Protein AF-A0A1S8C5W5-F1 (afdb_monomer_lite)

pLDDT: mean 77.33, std 12.57, range [40.41, 94.94]

Sequence (253 aa):
MQLLPGPAADYPYYAPMGAMLATTTSLAGSARESLQIVAAVTLGAAIALAADAVSAPTLASISAVIGVGVLLSGWHRLGSARSWVPTAALFVLIFGESDPFNYVAAYVGLIVFGTLIGTAVTAVLPQLPLAPAQEQLARLRDVLAAQLDDLADGLQQEHPPTEEEWRKRTHTIDPVLAQMRTAVQETDEARKGNFRARRHQQDAQRQYAQARALERLALLVEELTELLAETERADRDRVTLGPALRPPAAAAL

Secondary structure (DSSP, 8-state):
-----SGGGS-TTHHHHHHHHHHT--TTSHHHHHHHHHHHHHHHHHHHHHHHHHS-S-HHHHHHHHHHHHHHHT-GGGGGGGGHHHHHHHHHHHH-TT-HHHHHHHHHHHHHHHHHHHHHHHHHS----HHHHHHHHHHHHHHHHHHHHHHHHHHHSSSPPPHHHHHHH----HHHHHHHHHHHHHHHHHHHT-GGGGGTHHHHHHHHHHHHHHHHHHHHHHHHHHHHHHHS-TT-SS-SSHHHHHHHHHTT-

Radius of gyration: 29.31 Å; chains: 1; bounding box: 62×49×80 Å

Structure (mmCIF, N/CA/C/O backbone):
data_AF-A0A1S8C5W5-F1
#
_entry.id   AF-A0A1S8C5W5-F1
#
loop_
_atom_site.group_PDB
_atom_site.id
_atom_site.type_symbol
_atom_site.label_atom_id
_atom_site.label_alt_id
_atom_site.label_comp_id
_atom_site.label_asym_id
_atom_site.label_entity_id
_atom_site.label_seq_id
_atom_site.pdbx_PDB_ins_code
_atom_site.Cartn_x
_atom_site.Cartn_y
_atom_site.Cartn_z
_atom_site.occupancy
_atom_site.B_iso_or_equiv
_atom_site.auth_seq_id
_atom_site.auth_comp_id
_atom_site.auth_asym_id
_atom_site.auth_atom_id
_atom_site.pdbx_PDB_model_num
ATOM 1 N N . MET A 1 1 ? 19.670 -37.181 -24.918 1.00 43.84 1 MET A N 1
ATOM 2 C CA . MET A 1 1 ? 18.609 -36.310 -25.467 1.00 43.84 1 MET A CA 1
ATOM 3 C C . MET A 1 1 ? 18.917 -34.875 -25.062 1.00 43.84 1 MET A C 1
ATOM 5 O O . MET A 1 1 ? 18.659 -34.504 -23.927 1.00 43.84 1 MET A O 1
ATOM 9 N N . GLN A 1 2 ? 19.555 -34.114 -25.953 1.00 46.41 2 GLN A N 1
ATOM 10 C CA . GLN A 1 2 ? 19.734 -32.662 -25.826 1.00 46.41 2 GLN A CA 1
ATOM 11 C C . GLN A 1 2 ? 18.405 -31.994 -26.194 1.00 46.41 2 GLN A C 1
ATOM 13 O O . GLN A 1 2 ? 17.912 -32.198 -27.298 1.00 46.41 2 GLN A O 1
ATOM 18 N N . LEU A 1 3 ? 17.803 -31.262 -25.255 1.00 58.69 3 LEU A N 1
ATOM 19 C CA . LEU A 1 3 ? 16.450 -30.698 -25.381 1.00 58.69 3 LEU A CA 1
ATOM 20 C C . LEU A 1 3 ? 16.424 -29.184 -25.655 1.00 58.69 3 LEU A C 1
ATOM 22 O O . LEU A 1 3 ? 15.350 -28.594 -25.661 1.00 58.69 3 LEU A O 1
ATOM 26 N N . LEU A 1 4 ? 17.571 -28.546 -25.908 1.00 48.78 4 LEU A N 1
ATOM 27 C CA . LEU A 1 4 ? 17.648 -27.107 -26.184 1.00 48.78 4 LEU A CA 1
ATOM 28 C C . LEU A 1 4 ? 18.620 -26.843 -27.349 1.00 48.78 4 LEU A C 1
ATOM 30 O O . LEU A 1 4 ? 19.794 -27.195 -27.224 1.00 48.78 4 LEU A O 1
ATOM 34 N N . PRO A 1 5 ? 18.170 -26.266 -28.481 1.00 46.75 5 PRO A N 1
ATOM 35 C CA . PRO A 1 5 ? 19.054 -25.894 -29.578 1.00 46.75 5 PRO A CA 1
ATOM 36 C C . PRO A 1 5 ? 19.630 -24.482 -29.375 1.00 46.75 5 PRO A C 1
ATOM 38 O O . PRO A 1 5 ? 18.926 -23.568 -28.948 1.00 46.75 5 PRO A O 1
ATOM 41 N N . GLY A 1 6 ? 20.899 -24.295 -29.749 1.00 61.53 6 GLY A N 1
ATOM 42 C CA . GLY A 1 6 ? 21.560 -22.984 -29.821 1.00 61.53 6 GLY A CA 1
ATOM 43 C C . GLY A 1 6 ? 22.316 -22.548 -28.549 1.00 61.53 6 GLY A C 1
ATOM 44 O O . GLY A 1 6 ? 22.436 -23.332 -27.607 1.00 61.53 6 GLY A O 1
ATOM 45 N N . PRO A 1 7 ? 22.820 -21.295 -28.500 1.00 55.88 7 PRO A N 1
ATOM 46 C CA . PRO A 1 7 ? 23.719 -20.771 -27.450 1.00 55.88 7 PRO A CA 1
ATOM 47 C C . PRO A 1 7 ? 23.131 -20.764 -26.023 1.00 55.88 7 PRO A C 1
ATOM 49 O O . PRO A 1 7 ? 23.823 -20.461 -25.056 1.00 55.88 7 PRO A O 1
ATOM 52 N N . ALA A 1 8 ? 21.858 -21.140 -25.866 1.00 51.47 8 ALA A N 1
ATOM 53 C CA . ALA A 1 8 ? 21.216 -21.386 -24.577 1.00 51.47 8 ALA A CA 1
ATOM 54 C C . ALA A 1 8 ? 21.794 -22.606 -23.826 1.00 51.47 8 ALA A C 1
ATOM 56 O O . ALA A 1 8 ? 21.620 -22.710 -22.612 1.00 51.47 8 ALA A O 1
ATOM 57 N N . ALA A 1 9 ? 22.483 -23.519 -24.523 1.00 58.31 9 ALA A N 1
ATOM 58 C CA . ALA A 1 9 ? 23.139 -24.673 -23.907 1.00 58.31 9 ALA A CA 1
ATOM 59 C C . ALA A 1 9 ? 24.384 -24.298 -23.079 1.00 58.31 9 ALA A C 1
ATOM 61 O O . ALA A 1 9 ? 24.704 -25.007 -22.126 1.00 58.31 9 ALA A O 1
ATOM 62 N N . ASP A 1 10 ? 25.043 -23.180 -23.398 1.00 60.78 10 ASP A N 1
ATOM 63 C CA . ASP A 1 10 ? 26.295 -22.760 -22.751 1.00 60.78 10 ASP A CA 1
ATOM 64 C C . ASP A 1 10 ? 26.068 -21.998 -21.433 1.00 60.78 10 ASP A C 1
ATOM 66 O O . ASP A 1 10 ? 26.993 -21.803 -20.646 1.00 60.78 10 ASP A O 1
ATOM 70 N N . TYR A 1 11 ? 24.820 -21.608 -21.146 1.00 57.53 11 TYR A N 1
ATOM 71 C CA . TYR A 1 11 ? 24.466 -20.749 -20.011 1.00 57.53 11 TYR A CA 1
ATOM 72 C C . TYR A 1 11 ? 23.235 -21.228 -19.204 1.00 57.53 11 TYR A C 1
ATOM 74 O O . TYR A 1 11 ? 22.341 -20.434 -18.891 1.00 57.53 11 TYR A O 1
ATOM 82 N N . PRO A 1 12 ? 23.170 -22.508 -18.783 1.00 63.25 12 PRO A N 1
ATOM 83 C CA . PRO A 1 12 ? 22.001 -23.076 -18.104 1.00 63.25 12 PRO A CA 1
ATOM 84 C C . PRO A 1 12 ? 21.690 -22.442 -16.735 1.00 63.25 12 PRO A C 1
ATOM 86 O O . PRO A 1 12 ? 20.566 -22.557 -16.256 1.00 63.25 12 PRO A O 1
ATOM 89 N N . TYR A 1 13 ? 22.640 -21.728 -16.118 1.00 63.81 13 TYR A N 1
ATOM 90 C CA . TYR A 1 13 ? 22.459 -21.025 -14.837 1.00 63.81 13 TYR A CA 1
ATOM 91 C C . TYR A 1 13 ? 21.562 -19.771 -14.928 1.00 63.81 13 TYR A C 1
ATOM 93 O O . TYR A 1 13 ? 20.968 -19.356 -13.931 1.00 63.81 13 TYR A O 1
ATOM 101 N N . TYR A 1 14 ? 21.393 -19.188 -16.121 1.00 60.94 14 TYR A N 1
ATOM 102 C CA . TYR A 1 14 ? 20.546 -18.003 -16.306 1.00 60.94 14 TYR A CA 1
ATOM 103 C C . TYR A 1 14 ? 19.050 -18.332 -16.278 1.00 60.94 14 TYR A C 1
ATOM 105 O O . TYR A 1 14 ? 18.249 -17.466 -15.934 1.00 60.94 14 TYR A O 1
ATOM 113 N N . ALA A 1 15 ? 18.661 -19.579 -16.570 1.00 64.50 15 ALA A N 1
ATOM 114 C CA . ALA A 1 15 ? 17.265 -20.004 -16.500 1.00 64.50 15 ALA A CA 1
ATOM 115 C C . ALA A 1 15 ? 16.729 -20.048 -15.046 1.00 64.50 15 ALA A C 1
ATOM 117 O O . ALA A 1 15 ? 15.693 -19.430 -14.792 1.00 64.50 15 ALA A O 1
ATOM 118 N N . PRO A 1 16 ? 17.425 -20.657 -14.060 1.00 60.53 16 PRO A N 1
ATOM 119 C CA . PRO A 1 16 ? 17.054 -20.555 -12.645 1.00 60.53 16 PRO A CA 1
ATOM 120 C C . PRO A 1 16 ? 17.112 -19.126 -12.086 1.00 60.53 16 PRO A C 1
ATOM 122 O O . PRO A 1 16 ? 16.210 -18.729 -11.354 1.00 60.53 16 PRO A O 1
ATOM 125 N N . MET A 1 17 ? 18.127 -18.329 -12.447 1.00 56.28 17 MET A N 1
ATOM 126 C CA . MET A 1 17 ? 18.224 -16.915 -12.043 1.00 56.28 17 MET A CA 1
ATOM 127 C C . MET A 1 17 ? 17.071 -16.071 -12.602 1.00 56.28 17 MET A C 1
ATOM 129 O O . MET A 1 17 ? 16.483 -15.274 -11.875 1.00 56.28 17 MET A O 1
ATOM 133 N N . GLY A 1 18 ? 16.703 -16.273 -13.871 1.00 48.91 18 GLY A N 1
ATOM 134 C CA . GLY A 1 18 ? 15.555 -15.614 -14.494 1.00 48.91 18 GLY A CA 1
ATOM 135 C C . GLY A 1 18 ? 14.231 -16.011 -13.841 1.00 48.91 18 GLY A C 1
ATOM 136 O O . GLY A 1 18 ? 13.393 -15.150 -13.588 1.00 48.91 18 GLY A O 1
ATOM 137 N N . ALA A 1 19 ? 14.067 -17.291 -13.488 1.00 60.81 19 ALA A N 1
ATOM 138 C CA . ALA A 1 19 ? 12.907 -17.766 -12.736 1.00 60.81 19 ALA A CA 1
ATOM 139 C C . ALA A 1 19 ? 12.835 -17.151 -11.325 1.00 60.81 19 ALA A C 1
ATOM 141 O O . ALA A 1 19 ? 11.762 -16.729 -10.901 1.00 60.81 19 ALA A O 1
ATOM 142 N N . MET A 1 20 ? 13.970 -17.031 -10.628 1.00 51.59 20 MET A N 1
ATOM 143 C CA . MET A 1 20 ? 14.041 -16.397 -9.307 1.00 51.59 20 MET A CA 1
ATOM 144 C C . MET A 1 20 ? 13.713 -14.895 -9.367 1.00 51.59 20 MET A C 1
ATOM 146 O O . MET A 1 20 ? 12.948 -14.399 -8.541 1.00 51.59 20 MET A O 1
ATOM 150 N N . LEU A 1 21 ? 14.223 -14.175 -10.373 1.00 46.72 21 LEU A N 1
ATOM 151 C CA . LEU A 1 21 ? 13.899 -12.761 -10.609 1.00 46.72 21 LEU A CA 1
ATOM 152 C C . LEU A 1 21 ? 12.425 -12.549 -10.998 1.00 46.72 21 LEU A C 1
ATOM 154 O O . LEU A 1 21 ? 11.838 -11.526 -10.652 1.00 46.72 21 LEU A O 1
ATOM 158 N N . ALA A 1 22 ? 11.80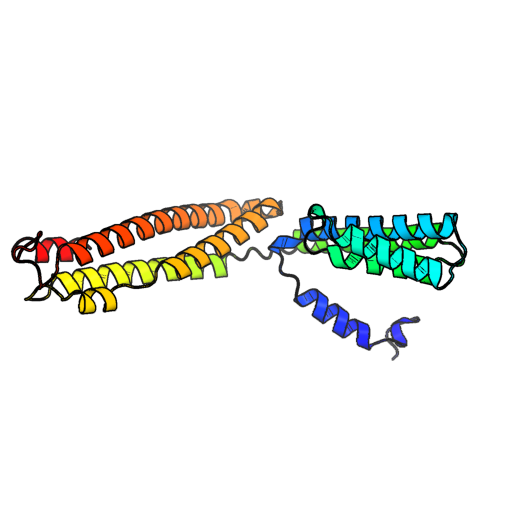3 -13.520 -11.670 1.00 47.81 22 ALA A N 1
ATOM 159 C CA . ALA A 1 22 ? 10.379 -13.471 -11.997 1.00 47.81 22 ALA A CA 1
ATOM 160 C C . ALA A 1 22 ? 9.476 -13.671 -10.765 1.00 47.81 22 ALA A C 1
ATOM 162 O O . ALA A 1 22 ? 8.368 -13.147 -10.730 1.00 47.81 22 ALA A O 1
ATOM 163 N N . THR A 1 23 ? 9.938 -14.390 -9.734 1.00 50.69 23 THR A N 1
ATOM 164 C CA . THR A 1 23 ? 9.153 -14.638 -8.509 1.00 50.69 23 THR A CA 1
ATOM 165 C C . THR A 1 23 ? 9.164 -13.498 -7.488 1.00 50.69 23 THR A C 1
ATOM 167 O O . THR A 1 23 ? 8.333 -13.500 -6.584 1.00 50.69 23 THR A O 1
ATOM 170 N N . THR A 1 24 ? 10.065 -12.516 -7.604 1.00 41.41 24 THR A N 1
ATOM 171 C CA . THR A 1 24 ? 10.175 -11.404 -6.638 1.00 41.41 24 THR A CA 1
ATOM 172 C C . THR A 1 24 ? 9.379 -10.156 -7.018 1.00 41.41 24 THR A C 1
ATOM 174 O O . THR A 1 24 ? 9.340 -9.202 -6.243 1.00 41.41 24 THR A O 1
ATOM 177 N N . THR A 1 25 ? 8.706 -10.140 -8.170 1.00 40.41 25 THR A N 1
ATOM 178 C CA . THR A 1 25 ? 7.888 -8.998 -8.603 1.00 40.41 25 THR A CA 1
ATOM 179 C C . THR A 1 25 ? 6.407 -9.287 -8.374 1.00 40.41 25 THR A C 1
ATOM 181 O O . THR A 1 25 ? 5.749 -9.994 -9.133 1.00 40.41 25 THR A O 1
ATOM 184 N N . SER A 1 26 ? 5.881 -8.761 -7.263 1.00 40.53 26 SER A N 1
ATOM 185 C CA . SER A 1 26 ? 4.455 -8.840 -6.942 1.00 40.53 26 SER A CA 1
ATOM 186 C C . SER A 1 26 ? 3.625 -7.872 -7.803 1.00 40.53 26 SER A C 1
ATOM 188 O O . SER A 1 26 ? 4.089 -6.825 -8.258 1.00 40.53 26 SER A O 1
ATOM 190 N N . LEU A 1 27 ? 2.376 -8.268 -8.042 1.00 45.22 27 LEU A N 1
ATOM 191 C CA . LEU A 1 27 ? 1.505 -7.843 -9.140 1.00 45.22 27 LEU A CA 1
ATOM 192 C C . LEU A 1 27 ? 0.997 -6.384 -9.098 1.00 45.22 27 LEU A C 1
ATOM 194 O O . LEU A 1 27 ? 0.450 -5.918 -10.096 1.00 45.22 27 LEU A O 1
ATOM 198 N N . ALA A 1 28 ? 1.155 -5.641 -7.998 1.00 41.72 28 ALA A N 1
ATOM 199 C CA . ALA A 1 28 ? 0.506 -4.330 -7.840 1.00 41.72 28 ALA A CA 1
ATOM 200 C C . ALA A 1 28 ? 1.223 -3.177 -8.583 1.00 41.72 28 ALA A C 1
ATOM 202 O O . ALA A 1 28 ? 0.578 -2.239 -9.047 1.00 41.72 28 ALA A O 1
ATOM 203 N N . GLY A 1 29 ? 2.541 -3.278 -8.807 1.00 47.44 29 GLY A N 1
ATOM 204 C CA . GLY A 1 29 ? 3.334 -2.275 -9.545 1.00 47.44 29 GLY A CA 1
ATOM 205 C C . GLY A 1 29 ? 3.391 -2.471 -11.069 1.00 47.44 29 GLY A C 1
ATOM 206 O O . GLY A 1 29 ? 3.837 -1.579 -11.797 1.00 47.44 29 GLY A O 1
ATOM 207 N N . SER A 1 30 ? 2.904 -3.618 -11.559 1.00 63.06 30 SER A N 1
ATOM 208 C CA . SER A 1 30 ? 3.266 -4.238 -12.843 1.00 63.06 30 SER A CA 1
ATOM 209 C C . SER A 1 30 ? 3.225 -3.309 -14.060 1.00 63.06 30 SER A C 1
ATOM 211 O O . SER A 1 30 ? 4.211 -3.228 -14.786 1.00 63.06 30 SER A O 1
ATOM 213 N N . ALA A 1 31 ? 2.135 -2.574 -14.302 1.00 63.56 31 ALA A N 1
ATOM 214 C CA . ALA A 1 31 ? 1.993 -1.799 -15.540 1.00 63.56 31 ALA A CA 1
ATOM 215 C C . ALA A 1 31 ? 2.829 -0.509 -15.540 1.00 63.56 31 ALA A C 1
ATOM 217 O O . ALA A 1 31 ? 3.470 -0.165 -16.536 1.00 63.56 31 ALA A O 1
ATOM 218 N N . ARG A 1 32 ? 2.833 0.221 -14.419 1.00 69.81 32 ARG A N 1
ATOM 219 C CA . ARG A 1 32 ? 3.600 1.466 -14.295 1.00 69.81 32 ARG A CA 1
ATOM 220 C C . ARG A 1 32 ? 5.091 1.174 -14.257 1.00 69.81 32 ARG A C 1
ATOM 222 O O . ARG A 1 32 ? 5.849 1.858 -14.934 1.00 69.81 32 ARG A O 1
ATOM 229 N N . GLU A 1 33 ? 5.484 0.161 -13.499 1.00 74.50 33 GLU A N 1
ATOM 230 C CA . GLU A 1 33 ? 6.863 -0.307 -13.431 1.00 74.50 33 GLU A CA 1
ATOM 231 C C . GLU A 1 33 ? 7.341 -0.809 -14.795 1.00 74.50 33 GLU A C 1
ATOM 233 O O . GLU A 1 33 ? 8.395 -0.394 -15.264 1.00 74.50 33 GLU A O 1
ATOM 238 N N . SER A 1 34 ? 6.514 -1.579 -15.504 1.00 72.00 34 SER A N 1
ATOM 239 C CA . SER A 1 34 ? 6.776 -1.992 -16.886 1.00 72.00 34 SER A CA 1
ATOM 240 C C . SER A 1 34 ? 7.021 -0.810 -17.827 1.00 72.00 34 SER A C 1
ATOM 242 O O . SER A 1 34 ? 8.009 -0.792 -18.560 1.00 72.00 34 SER A O 1
ATOM 244 N N . LEU A 1 35 ? 6.161 0.214 -17.791 1.00 76.00 35 LEU A N 1
ATOM 245 C CA . LEU A 1 35 ? 6.343 1.429 -18.592 1.00 76.00 35 LEU A CA 1
ATOM 246 C C . LEU A 1 35 ? 7.606 2.199 -18.194 1.00 76.00 35 LEU A C 1
ATOM 248 O O . LEU A 1 35 ? 8.292 2.746 -19.056 1.00 76.00 35 LEU A O 1
ATOM 252 N N . GLN A 1 36 ? 7.923 2.238 -16.901 1.00 81.81 36 GLN A N 1
ATOM 253 C CA . GLN A 1 36 ? 9.145 2.856 -16.399 1.00 81.81 36 GLN A CA 1
ATOM 254 C C . GLN A 1 36 ? 10.395 2.113 -16.874 1.00 81.81 36 GLN A C 1
ATOM 256 O O . GLN A 1 36 ? 11.353 2.774 -17.265 1.00 81.81 36 GLN A O 1
ATOM 261 N N . ILE A 1 37 ? 10.374 0.778 -16.908 1.00 81.94 37 ILE A N 1
ATOM 262 C CA . ILE A 1 37 ? 11.460 -0.052 -17.447 1.00 81.94 37 ILE A CA 1
ATOM 263 C C . ILE A 1 37 ? 11.638 0.220 -18.939 1.00 81.94 37 ILE A C 1
ATOM 265 O O . ILE A 1 37 ? 12.744 0.539 -19.365 1.00 81.94 37 ILE A O 1
ATOM 269 N N . VAL A 1 38 ? 10.559 0.187 -19.729 1.00 80.81 38 VAL A N 1
ATOM 270 C CA . VAL A 1 38 ? 10.619 0.490 -21.170 1.00 80.81 38 VAL A CA 1
ATOM 271 C C . VAL A 1 38 ? 11.181 1.894 -21.415 1.00 80.81 38 VAL A C 1
ATOM 273 O O . VAL A 1 38 ? 12.064 2.071 -22.256 1.00 80.81 38 VAL A O 1
ATOM 276 N N . ALA A 1 39 ? 10.722 2.894 -20.658 1.00 82.25 39 ALA A N 1
ATOM 277 C CA . ALA A 1 39 ? 11.221 4.262 -20.761 1.00 82.25 39 ALA A CA 1
ATOM 278 C C . ALA A 1 39 ? 12.703 4.372 -20.368 1.00 82.25 39 ALA A C 1
ATOM 280 O O . ALA A 1 39 ? 13.472 5.020 -21.075 1.00 82.25 39 ALA A O 1
ATOM 281 N N . ALA A 1 40 ? 13.120 3.721 -19.278 1.00 83.25 40 ALA A N 1
ATOM 282 C CA . ALA A 1 40 ? 14.504 3.717 -18.811 1.00 83.25 40 ALA A CA 1
ATOM 283 C C . ALA A 1 40 ? 15.451 3.059 -19.825 1.00 83.25 40 ALA A C 1
ATOM 285 O O . ALA A 1 40 ? 16.517 3.596 -20.122 1.00 83.25 40 ALA A O 1
ATOM 286 N N . VAL A 1 41 ? 15.033 1.933 -20.403 1.00 81.31 41 VAL A N 1
ATOM 287 C CA . VAL A 1 41 ? 15.773 1.207 -21.440 1.00 81.31 41 VAL A CA 1
ATOM 288 C C . VAL A 1 41 ? 15.893 2.039 -22.714 1.00 81.31 41 VAL A C 1
ATOM 290 O O . VAL A 1 41 ? 16.982 2.152 -23.272 1.00 81.31 41 VAL A O 1
ATOM 293 N N . THR A 1 42 ? 14.797 2.664 -23.149 1.00 83.00 42 THR A N 1
ATOM 294 C CA . THR A 1 42 ? 14.782 3.534 -24.335 1.00 83.00 42 THR A CA 1
ATOM 295 C C . THR A 1 42 ? 15.692 4.745 -24.134 1.00 83.00 42 THR A C 1
ATOM 297 O O . THR A 1 42 ? 16.445 5.115 -25.032 1.00 83.00 42 THR A O 1
ATOM 300 N N . LEU A 1 43 ? 15.673 5.336 -22.935 1.00 87.00 43 LEU A N 1
ATOM 301 C CA . LEU A 1 43 ? 16.559 6.435 -22.568 1.00 87.00 43 LEU A CA 1
ATOM 302 C C . LEU A 1 43 ? 18.028 5.997 -22.585 1.00 87.00 43 LEU A C 1
ATOM 304 O O . LEU A 1 43 ? 18.857 6.689 -23.166 1.00 87.00 43 LEU A O 1
ATOM 308 N N . GLY A 1 44 ? 18.345 4.835 -22.006 1.00 84.81 44 GLY A N 1
ATOM 309 C CA . GLY A 1 44 ? 19.691 4.265 -22.044 1.00 84.81 44 GLY A CA 1
ATOM 310 C C . GLY A 1 44 ? 20.191 4.048 -23.475 1.00 84.81 44 GLY A C 1
ATOM 311 O O . GLY A 1 44 ? 21.297 4.462 -23.816 1.00 84.81 44 GLY A O 1
ATOM 312 N N . ALA A 1 45 ? 19.343 3.487 -24.339 1.00 83.69 45 ALA A N 1
ATOM 313 C CA . ALA A 1 45 ? 19.656 3.303 -25.751 1.00 83.69 45 ALA A CA 1
ATOM 314 C C . ALA A 1 45 ? 19.907 4.633 -26.481 1.00 83.69 45 ALA A C 1
ATOM 316 O O . ALA A 1 45 ? 20.860 4.738 -27.250 1.00 83.69 45 ALA A O 1
ATOM 317 N N . ALA A 1 46 ? 19.109 5.669 -26.201 1.00 86.69 46 ALA A N 1
ATOM 318 C CA . ALA A 1 46 ? 19.306 6.997 -26.777 1.00 86.69 46 ALA A CA 1
ATOM 319 C C . ALA A 1 46 ? 20.648 7.626 -26.358 1.00 86.69 46 ALA A C 1
ATOM 321 O O . ALA A 1 46 ? 21.321 8.231 -27.190 1.00 86.69 46 ALA A O 1
ATOM 322 N N . ILE A 1 47 ? 21.062 7.453 -25.095 1.00 87.12 47 ILE A N 1
ATOM 323 C CA . ILE A 1 47 ? 22.368 7.928 -24.602 1.00 87.12 47 ILE A CA 1
ATOM 324 C C . ILE A 1 47 ? 23.507 7.235 -25.355 1.00 87.12 47 ILE A C 1
ATOM 326 O O . ILE A 1 47 ? 24.449 7.897 -25.787 1.00 87.12 47 ILE A O 1
ATOM 330 N N . ALA A 1 48 ? 23.421 5.916 -25.526 1.00 84.00 48 ALA A N 1
ATOM 331 C CA . ALA A 1 48 ? 24.453 5.143 -26.206 1.00 84.00 48 ALA A CA 1
ATOM 332 C C . ALA A 1 48 ? 24.577 5.517 -27.692 1.00 84.00 48 ALA A C 1
ATOM 334 O O . ALA A 1 48 ? 25.687 5.749 -28.159 1.00 84.00 48 ALA A O 1
ATOM 335 N N . LEU A 1 49 ? 23.453 5.674 -28.404 1.00 83.19 49 LEU A N 1
ATOM 336 C CA . LEU A 1 49 ? 23.451 6.140 -29.798 1.00 83.19 49 LEU A CA 1
ATOM 337 C C . LEU A 1 49 ? 24.023 7.556 -29.942 1.00 83.19 49 LEU A C 1
ATOM 339 O O . LEU A 1 49 ? 24.754 7.837 -30.888 1.00 83.19 49 LEU A O 1
ATOM 343 N N . ALA A 1 50 ? 23.710 8.455 -29.005 1.00 85.06 50 ALA A N 1
ATOM 344 C CA . ALA A 1 50 ? 24.260 9.807 -29.011 1.00 85.06 50 ALA A CA 1
ATOM 345 C C . ALA A 1 50 ? 25.781 9.811 -28.788 1.00 85.06 50 ALA A C 1
ATOM 347 O O . ALA A 1 50 ? 26.483 10.618 -29.393 1.00 85.06 50 ALA A O 1
ATOM 348 N N . ALA A 1 51 ? 26.293 8.917 -27.940 1.00 82.25 51 ALA A N 1
ATOM 349 C CA . ALA A 1 51 ? 27.726 8.777 -27.711 1.00 82.25 51 ALA A CA 1
ATOM 350 C C . ALA A 1 51 ? 28.451 8.173 -28.923 1.00 82.25 51 ALA A C 1
ATOM 352 O O . ALA A 1 51 ? 29.495 8.693 -29.313 1.00 82.25 51 ALA A O 1
ATOM 353 N N . ASP A 1 52 ? 27.870 7.143 -29.541 1.00 78.81 52 ASP A N 1
ATOM 354 C CA . ASP A 1 52 ? 28.399 6.502 -30.751 1.00 78.81 52 ASP A CA 1
ATOM 355 C C . ASP A 1 52 ? 28.487 7.485 -31.933 1.00 78.81 52 ASP A C 1
ATOM 357 O O . ASP A 1 52 ? 29.499 7.555 -32.628 1.00 78.81 52 ASP A O 1
ATOM 361 N N . ALA A 1 53 ? 27.485 8.359 -32.088 1.00 78.94 53 ALA A N 1
ATOM 362 C CA . ALA A 1 53 ? 27.482 9.397 -33.121 1.00 78.94 53 ALA A CA 1
ATOM 363 C C . ALA A 1 53 ? 28.602 10.447 -32.966 1.00 78.94 53 ALA A C 1
ATOM 365 O O . ALA A 1 53 ? 28.946 11.128 -33.933 1.00 78.94 53 ALA A O 1
ATOM 366 N N . VAL A 1 54 ? 29.146 10.619 -31.757 1.00 76.31 54 VAL A N 1
ATOM 367 C CA . VAL A 1 54 ? 30.149 11.650 -31.441 1.00 76.31 54 VAL A CA 1
ATOM 368 C C . VAL A 1 54 ? 31.553 11.056 -31.314 1.00 76.31 54 VAL A C 1
ATOM 370 O O . VAL A 1 54 ? 32.539 11.775 -31.489 1.00 76.31 54 VAL A O 1
ATOM 373 N N . SER A 1 55 ? 31.700 9.773 -30.969 1.00 65.81 55 SER A N 1
ATOM 374 C CA . SER A 1 55 ? 33.002 9.177 -30.649 1.00 65.81 55 SER A CA 1
ATOM 375 C C . SER A 1 55 ? 33.031 7.660 -30.835 1.00 65.81 55 SER A C 1
ATOM 377 O O . SER A 1 55 ? 32.104 6.967 -30.437 1.00 65.81 55 SER A O 1
ATOM 379 N N . ALA A 1 56 ? 34.163 7.131 -31.317 1.00 63.81 56 ALA A N 1
ATOM 380 C CA . ALA A 1 56 ? 34.429 5.692 -31.297 1.00 63.81 56 ALA A CA 1
ATOM 381 C C . ALA A 1 56 ? 34.432 5.148 -29.848 1.00 63.81 56 ALA A C 1
ATOM 383 O O . ALA A 1 56 ? 34.793 5.891 -28.919 1.00 63.81 56 ALA A O 1
ATOM 384 N N . PRO A 1 57 ? 34.067 3.870 -29.629 1.00 64.19 57 PRO A N 1
ATOM 385 C CA . PRO A 1 57 ? 34.029 3.267 -28.302 1.00 64.19 57 PRO A CA 1
ATOM 386 C C . PRO A 1 57 ? 35.436 3.232 -27.687 1.00 64.19 57 PRO A C 1
ATOM 388 O O . PRO A 1 57 ? 36.276 2.388 -27.982 1.00 64.19 57 PRO A O 1
ATOM 391 N N . THR A 1 58 ? 35.708 4.205 -26.820 1.00 75.88 58 THR A N 1
ATOM 392 C CA . THR A 1 58 ? 36.928 4.302 -26.014 1.00 75.88 58 THR A CA 1
ATOM 393 C C . THR A 1 58 ? 36.559 4.288 -24.535 1.00 75.88 58 THR A C 1
ATOM 395 O O . THR A 1 58 ? 35.408 4.531 -24.162 1.00 75.88 58 THR A O 1
ATOM 398 N N . LEU A 1 59 ? 37.541 4.053 -23.660 1.00 78.56 59 LEU A N 1
ATOM 399 C CA . LEU A 1 59 ? 37.341 4.089 -22.204 1.00 78.56 59 LEU A CA 1
ATOM 400 C C . LEU A 1 59 ? 36.696 5.411 -21.731 1.00 78.56 59 LEU A C 1
ATOM 402 O O . LEU A 1 59 ? 35.912 5.425 -20.778 1.00 78.56 59 LEU A O 1
ATOM 406 N N . ALA A 1 60 ? 36.982 6.512 -22.434 1.00 80.44 60 ALA A N 1
ATOM 407 C CA . ALA A 1 60 ? 36.373 7.817 -22.203 1.00 80.44 60 ALA A CA 1
ATOM 408 C C . ALA A 1 60 ? 34.878 7.837 -22.570 1.00 80.44 60 ALA A C 1
ATOM 410 O O . ALA A 1 60 ? 34.070 8.292 -21.760 1.00 80.44 60 ALA A O 1
ATOM 411 N N . SER A 1 61 ? 34.495 7.288 -23.729 1.00 75.12 61 SER A N 1
ATOM 412 C CA . SER A 1 61 ? 33.090 7.176 -24.153 1.00 75.12 61 SER A CA 1
ATOM 413 C C . SER A 1 61 ? 32.270 6.332 -23.176 1.00 75.12 61 SER A C 1
ATOM 415 O O . SER A 1 61 ? 31.182 6.737 -22.778 1.00 75.12 61 SER A O 1
ATOM 417 N N . ILE A 1 62 ? 32.818 5.203 -22.709 1.00 81.38 62 ILE A N 1
ATOM 418 C CA . ILE A 1 62 ? 32.161 4.338 -21.714 1.00 81.38 62 ILE A CA 1
ATOM 419 C C . ILE A 1 62 ? 31.929 5.098 -20.401 1.00 81.38 62 ILE A C 1
ATOM 421 O O . ILE A 1 62 ? 30.819 5.100 -19.867 1.00 81.38 62 ILE A O 1
ATOM 425 N N . SER A 1 63 ? 32.957 5.789 -19.900 1.00 84.88 63 SER A N 1
ATOM 426 C CA . SER A 1 63 ? 32.861 6.571 -18.660 1.00 84.88 63 SER A CA 1
ATOM 427 C C . SER A 1 63 ? 31.839 7.706 -18.777 1.00 84.88 63 SER A C 1
ATOM 429 O O . SER A 1 63 ? 31.065 7.940 -17.848 1.00 84.88 63 SER A O 1
ATOM 431 N N . ALA A 1 64 ? 31.788 8.378 -19.932 1.00 85.56 64 ALA A N 1
ATOM 432 C CA . ALA A 1 64 ? 30.817 9.430 -20.207 1.00 85.56 64 ALA A CA 1
ATOM 433 C C . ALA A 1 64 ? 29.380 8.885 -20.271 1.00 85.56 64 ALA A C 1
ATOM 435 O O . ALA A 1 64 ? 28.492 9.437 -19.624 1.00 85.56 64 ALA A O 1
ATOM 436 N N . VAL A 1 65 ? 29.151 7.777 -20.983 1.00 84.69 65 VAL A N 1
ATOM 437 C CA . VAL A 1 65 ? 27.829 7.139 -21.111 1.00 84.69 65 VAL A CA 1
ATOM 438 C C . VAL A 1 65 ? 27.302 6.670 -19.760 1.00 84.69 65 VAL A C 1
ATOM 440 O O . VAL A 1 65 ? 26.153 6.953 -19.422 1.00 84.69 65 VAL A O 1
ATOM 443 N N . ILE A 1 66 ? 28.139 6.007 -18.956 1.00 85.44 66 ILE A N 1
ATOM 444 C CA . ILE A 1 66 ? 27.757 5.582 -17.605 1.00 85.44 66 ILE A CA 1
ATOM 445 C C . ILE A 1 66 ? 27.478 6.805 -16.727 1.00 85.44 66 ILE A C 1
ATOM 447 O O . ILE A 1 66 ? 26.458 6.834 -16.044 1.00 85.44 66 ILE A O 1
ATOM 451 N N . GLY A 1 67 ? 28.334 7.831 -16.768 1.00 87.12 67 GLY A N 1
ATOM 452 C CA . GLY A 1 67 ? 28.149 9.059 -15.993 1.00 87.12 67 GLY A CA 1
ATOM 453 C C . GLY A 1 67 ? 26.828 9.761 -16.313 1.00 87.12 67 GLY A C 1
ATOM 454 O O . GLY A 1 67 ? 26.059 10.077 -15.406 1.00 87.12 67 GLY A O 1
ATOM 455 N N . VAL A 1 68 ? 26.515 9.935 -17.598 1.00 88.00 68 VAL A N 1
ATOM 456 C CA . VAL A 1 68 ? 25.243 10.514 -18.058 1.00 88.00 68 VAL A CA 1
ATOM 457 C C . VAL A 1 68 ? 24.063 9.617 -17.682 1.00 88.00 68 VAL A C 1
ATOM 459 O O . VAL A 1 68 ? 23.053 10.116 -17.186 1.00 88.00 68 VAL A O 1
ATOM 462 N N . GLY A 1 69 ? 24.197 8.300 -17.851 1.00 86.06 69 GLY A N 1
ATOM 463 C CA . GLY A 1 69 ? 23.185 7.325 -17.452 1.00 86.06 69 GLY A CA 1
ATOM 464 C C . GLY A 1 69 ? 22.847 7.413 -15.965 1.00 86.06 69 GLY A C 1
ATOM 465 O O . GLY A 1 69 ? 21.675 7.501 -15.616 1.00 86.06 69 GLY A O 1
ATOM 466 N N . VAL A 1 70 ? 23.859 7.478 -15.096 1.00 87.12 70 VAL A N 1
ATOM 467 C CA . VAL A 1 70 ? 23.699 7.612 -13.637 1.00 87.12 70 VAL A CA 1
ATOM 468 C C . VAL A 1 70 ? 23.106 8.969 -13.252 1.00 87.12 70 VAL A C 1
ATOM 470 O O . VAL A 1 70 ? 22.234 9.031 -12.384 1.00 87.12 70 VAL A O 1
ATOM 473 N N . LEU A 1 71 ? 23.517 10.059 -13.906 1.00 88.56 71 LEU A N 1
ATOM 474 C CA . LEU A 1 71 ? 22.917 11.379 -13.684 1.00 88.56 71 LEU A CA 1
ATOM 475 C C . LEU A 1 71 ? 21.421 11.372 -14.028 1.00 88.56 71 LEU A C 1
ATOM 477 O O . LEU A 1 71 ? 20.598 11.876 -13.262 1.00 88.56 71 LEU A O 1
ATOM 481 N N . LEU A 1 72 ? 21.052 10.737 -15.141 1.00 86.00 72 LEU A N 1
ATOM 482 C CA . LEU A 1 72 ? 19.660 10.595 -15.568 1.00 86.00 72 LEU A CA 1
ATOM 483 C C . LEU A 1 72 ? 18.874 9.582 -14.724 1.00 86.00 72 LEU A C 1
ATOM 485 O O . LEU A 1 72 ? 17.666 9.752 -14.552 1.00 86.00 72 LEU A O 1
ATOM 489 N N . SER A 1 73 ? 19.535 8.603 -14.098 1.00 84.19 73 SER A N 1
ATOM 490 C CA . SER A 1 73 ? 18.926 7.752 -13.067 1.00 84.19 73 SER A CA 1
ATOM 491 C C . SER A 1 73 ? 18.431 8.555 -11.860 1.00 84.19 73 SER A C 1
ATOM 493 O O . SER A 1 73 ? 17.560 8.080 -11.138 1.00 84.19 73 SER A O 1
ATOM 495 N N . GLY A 1 74 ? 18.904 9.785 -11.636 1.00 80.75 74 GLY A N 1
ATOM 496 C CA . GLY A 1 74 ? 18.360 10.682 -10.609 1.00 80.75 74 GLY A CA 1
ATOM 497 C C . GLY A 1 74 ? 16.934 11.179 -10.898 1.00 80.75 74 GLY A C 1
ATOM 498 O O . GLY A 1 74 ? 16.262 11.698 -10.004 1.00 80.75 74 GLY A O 1
ATOM 499 N N . TRP A 1 75 ? 16.434 11.012 -12.126 1.00 86.44 75 TRP A N 1
ATOM 500 C CA . TRP A 1 75 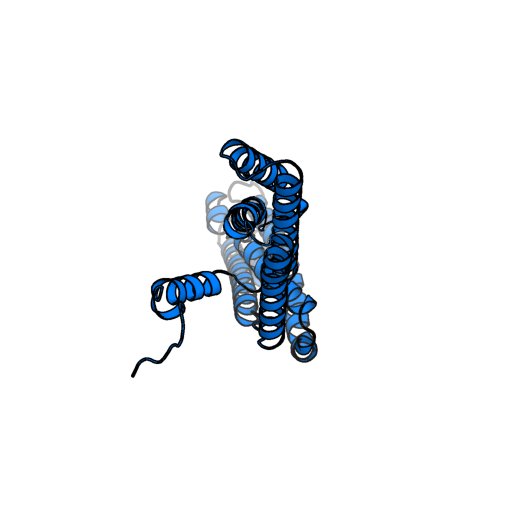? 15.152 11.562 -12.552 1.00 86.44 75 TRP A CA 1
ATOM 501 C C . TRP A 1 75 ? 13.968 10.894 -11.832 1.00 86.44 75 TRP A C 1
ATOM 503 O O . TRP A 1 75 ? 13.669 9.709 -12.007 1.00 86.44 75 TRP A O 1
ATOM 513 N N . HIS A 1 76 ? 13.215 11.684 -11.057 1.00 78.12 76 HIS A N 1
ATOM 514 C CA . HIS A 1 76 ? 12.222 11.147 -10.122 1.00 78.12 76 HIS A CA 1
ATOM 515 C C . HIS A 1 76 ? 11.103 10.315 -10.783 1.00 78.12 76 HIS A C 1
ATOM 517 O O . HIS A 1 76 ? 10.607 9.352 -10.194 1.00 78.12 76 HIS A O 1
ATOM 523 N N . ARG A 1 77 ? 10.727 10.657 -12.024 1.00 79.94 77 ARG A N 1
ATOM 524 C CA . ARG A 1 77 ? 9.685 9.976 -12.816 1.00 79.94 77 ARG A CA 1
ATOM 525 C C . ARG A 1 77 ? 10.012 8.530 -13.208 1.00 79.94 77 ARG A C 1
ATOM 527 O O . ARG A 1 77 ? 9.066 7.780 -13.444 1.00 79.94 77 ARG A O 1
ATOM 534 N N . LEU A 1 78 ? 11.285 8.122 -13.230 1.00 75.50 78 LEU A N 1
ATOM 535 C CA . LEU A 1 78 ? 11.673 6.745 -13.573 1.00 75.50 78 LEU A CA 1
ATOM 536 C C . LEU A 1 78 ? 11.370 5.731 -12.456 1.00 75.50 78 LEU A C 1
ATOM 538 O O . LEU A 1 78 ? 11.387 4.535 -12.712 1.00 75.50 78 LEU A O 1
ATOM 542 N N . GLY A 1 79 ? 11.035 6.183 -11.241 1.00 82.06 79 GLY A N 1
ATOM 543 C CA . GLY A 1 79 ? 10.586 5.295 -10.159 1.00 82.06 79 GLY A CA 1
ATOM 544 C C . GLY A 1 79 ? 11.600 4.204 -9.803 1.00 82.06 79 GLY A C 1
ATOM 545 O O . GLY A 1 79 ? 12.769 4.519 -9.582 1.00 82.06 79 GLY A O 1
ATOM 546 N N . SER A 1 80 ? 11.148 2.947 -9.745 1.00 79.88 80 SER A N 1
ATOM 547 C CA . SER A 1 80 ? 11.989 1.772 -9.465 1.00 79.88 80 SER A CA 1
ATOM 548 C C . SER A 1 80 ? 12.928 1.421 -10.626 1.00 79.88 80 SER A C 1
ATOM 550 O O . SER A 1 80 ? 13.964 0.801 -10.408 1.00 79.88 80 SER A O 1
ATOM 552 N N . ALA A 1 81 ? 12.642 1.886 -11.848 1.00 82.19 81 ALA A N 1
ATOM 553 C CA . ALA A 1 81 ? 13.400 1.519 -13.042 1.00 82.19 81 ALA A CA 1
ATOM 554 C C . ALA A 1 81 ? 14.688 2.336 -13.271 1.00 82.19 81 ALA A C 1
ATOM 556 O O . ALA A 1 81 ? 15.348 2.189 -14.298 1.00 82.19 81 ALA A O 1
ATOM 557 N N . ARG A 1 82 ? 15.070 3.219 -12.342 1.00 84.50 82 ARG A N 1
ATOM 558 C CA . ARG A 1 82 ? 16.216 4.137 -12.500 1.00 84.50 82 ARG A CA 1
ATOM 559 C C . ARG A 1 82 ? 17.536 3.424 -12.792 1.00 84.50 82 ARG A C 1
ATOM 561 O O . ARG A 1 82 ? 18.330 3.935 -13.577 1.00 84.50 82 ARG A O 1
ATOM 568 N N . SER A 1 83 ? 17.763 2.260 -12.185 1.00 84.50 83 SER A N 1
ATOM 569 C CA . SER A 1 83 ? 18.981 1.462 -12.383 1.00 84.50 83 SER A CA 1
ATOM 570 C C . SER A 1 83 ? 19.109 0.893 -13.798 1.00 84.50 83 SER A C 1
ATOM 572 O O . SER A 1 83 ? 20.221 0.621 -14.236 1.00 84.50 83 SER A O 1
ATOM 574 N N . TRP A 1 84 ? 18.007 0.773 -14.544 1.00 83.12 84 TRP A N 1
ATOM 575 C CA . TRP A 1 84 ? 18.017 0.205 -15.892 1.00 83.12 84 TRP A CA 1
ATOM 576 C C . TRP A 1 84 ? 18.619 1.135 -16.945 1.00 83.12 84 TRP A C 1
ATOM 578 O O . TRP A 1 84 ? 19.089 0.645 -17.968 1.00 83.12 84 TRP A O 1
ATOM 588 N N . VAL A 1 85 ? 18.646 2.453 -16.708 1.00 85.69 85 VAL A N 1
ATOM 589 C CA . VAL A 1 85 ? 19.193 3.439 -17.660 1.00 85.69 85 VAL A CA 1
ATOM 590 C C . VAL A 1 85 ? 20.678 3.192 -17.958 1.00 85.69 85 VAL A C 1
ATOM 592 O O . VAL A 1 85 ? 21.001 2.955 -19.123 1.00 85.69 85 VAL A O 1
ATOM 595 N N . PRO A 1 86 ? 21.597 3.206 -16.965 1.00 84.75 86 PRO A N 1
ATOM 596 C CA . PRO A 1 86 ? 23.017 2.978 -17.222 1.00 84.75 86 PRO A CA 1
ATOM 597 C C . PRO A 1 86 ? 23.284 1.561 -17.729 1.00 84.75 86 PRO A C 1
ATOM 599 O O . PRO A 1 86 ? 24.132 1.379 -18.596 1.00 84.75 86 PRO A O 1
ATOM 602 N N . THR A 1 87 ? 22.535 0.565 -17.247 1.00 84.00 87 THR A N 1
ATOM 603 C CA . THR A 1 87 ? 22.644 -0.818 -17.721 1.00 84.00 87 THR A CA 1
ATOM 604 C C . THR A 1 87 ? 22.307 -0.921 -19.206 1.00 84.00 87 THR A C 1
ATOM 606 O O . THR A 1 87 ? 23.115 -1.425 -19.979 1.00 84.00 87 THR A O 1
ATOM 609 N N . ALA A 1 88 ? 21.157 -0.393 -19.633 1.00 83.31 88 ALA A N 1
ATOM 610 C CA . ALA A 1 88 ? 20.749 -0.402 -21.034 1.00 83.31 88 ALA A CA 1
ATOM 611 C C . ALA A 1 88 ? 21.715 0.390 -21.926 1.00 83.31 88 ALA A C 1
ATOM 613 O O . ALA A 1 88 ? 22.061 -0.081 -23.007 1.00 83.31 88 ALA A O 1
ATOM 614 N N . ALA A 1 89 ? 22.189 1.549 -21.459 1.00 85.44 89 ALA A N 1
ATOM 615 C CA . ALA A 1 89 ? 23.170 2.349 -22.186 1.00 85.44 89 ALA A CA 1
ATOM 616 C C . ALA A 1 89 ? 24.486 1.587 -22.398 1.00 85.44 89 ALA A C 1
ATOM 618 O O . ALA A 1 89 ? 25.026 1.572 -23.500 1.00 85.44 89 ALA A O 1
ATOM 619 N N . LEU A 1 90 ? 24.968 0.897 -21.363 1.00 84.31 90 LEU A N 1
ATOM 620 C CA . LEU A 1 90 ? 26.175 0.085 -21.445 1.00 84.31 90 LEU A CA 1
ATOM 621 C C . LEU A 1 90 ? 26.005 -1.101 -22.404 1.00 84.31 90 LEU A C 1
ATOM 623 O O . LEU A 1 90 ? 26.885 -1.348 -23.222 1.00 84.31 90 LEU A O 1
ATOM 627 N N . PHE A 1 91 ? 24.871 -1.807 -22.341 1.00 83.25 91 PHE A N 1
ATOM 628 C CA . PHE A 1 91 ? 24.577 -2.912 -23.258 1.00 83.25 91 PHE A CA 1
ATOM 629 C C . PHE A 1 91 ? 24.579 -2.454 -24.718 1.00 83.25 91 PHE A C 1
ATOM 631 O O . PHE A 1 91 ? 25.177 -3.113 -25.562 1.00 83.25 91 PHE A O 1
ATOM 638 N N . VAL A 1 92 ? 23.943 -1.323 -25.021 1.00 82.94 92 VAL A N 1
ATOM 639 C CA . VAL A 1 92 ? 23.926 -0.783 -26.386 1.00 82.94 92 VAL A CA 1
ATOM 640 C C . VAL A 1 92 ? 25.316 -0.350 -26.835 1.00 82.94 92 VAL A C 1
ATOM 642 O O . VAL A 1 92 ? 25.701 -0.660 -27.956 1.00 82.94 92 VAL A O 1
ATOM 645 N N . LEU A 1 93 ? 26.084 0.305 -25.965 1.00 81.00 93 LEU A N 1
ATOM 646 C CA . LEU A 1 93 ? 27.428 0.765 -26.304 1.00 81.00 93 LEU A CA 1
ATOM 647 C C . LEU A 1 93 ? 28.396 -0.396 -26.582 1.00 81.00 93 LEU A C 1
ATOM 649 O O . LEU A 1 93 ? 29.201 -0.305 -27.498 1.00 81.00 93 LEU A O 1
ATOM 653 N N . ILE A 1 94 ? 28.328 -1.476 -25.796 1.00 81.25 94 ILE A N 1
ATOM 654 C CA . ILE A 1 94 ? 29.251 -2.616 -25.922 1.00 81.25 94 ILE A CA 1
ATOM 655 C C . ILE A 1 94 ? 28.866 -3.525 -27.091 1.00 81.25 94 ILE A C 1
ATOM 657 O O . ILE A 1 94 ? 29.728 -3.967 -27.842 1.00 81.25 94 ILE A O 1
ATOM 661 N N . PHE A 1 95 ? 27.582 -3.854 -27.228 1.00 79.88 95 PHE A N 1
ATOM 662 C CA . PHE A 1 95 ? 27.137 -4.867 -28.190 1.00 79.88 95 PHE A CA 1
ATOM 663 C C . PHE A 1 95 ? 26.651 -4.272 -29.519 1.00 79.88 95 PHE A C 1
ATOM 665 O O . PHE A 1 95 ? 26.418 -5.016 -30.469 1.00 79.88 95 PHE A O 1
ATOM 672 N N . GLY A 1 96 ? 26.519 -2.946 -29.604 1.00 74.75 96 GLY A N 1
ATOM 673 C CA . GLY A 1 96 ? 26.095 -2.232 -30.805 1.00 74.75 96 GLY A CA 1
ATOM 674 C C . GLY A 1 96 ? 27.203 -1.929 -31.817 1.00 74.75 96 GLY A C 1
ATOM 675 O O . GLY A 1 96 ? 26.876 -1.399 -32.866 1.00 74.75 96 GLY A O 1
ATOM 676 N N . GLU A 1 97 ? 28.477 -2.264 -31.564 1.00 70.75 97 GLU A N 1
ATOM 677 C CA . GLU A 1 97 ? 29.644 -1.767 -32.336 1.00 70.75 97 GLU A CA 1
ATOM 678 C C . GLU A 1 97 ? 29.568 -1.916 -33.869 1.00 70.75 97 GLU A C 1
ATOM 680 O O . GLU A 1 97 ? 30.162 -1.121 -34.592 1.00 70.75 97 GLU A O 1
ATOM 685 N N . SER A 1 98 ? 28.880 -2.937 -34.385 1.00 69.94 98 SER A N 1
ATOM 686 C CA . SER A 1 98 ? 28.817 -3.218 -35.831 1.00 69.94 98 SER A CA 1
ATOM 687 C C . SER A 1 98 ? 27.550 -2.696 -36.516 1.00 69.94 98 SER A C 1
ATOM 689 O O . SER A 1 98 ? 27.602 -2.349 -37.694 1.00 69.94 98 SER A O 1
ATOM 691 N N . ASP A 1 99 ? 26.428 -2.627 -35.795 1.00 78.44 99 ASP A N 1
ATOM 692 C CA . ASP A 1 99 ? 25.157 -2.067 -36.274 1.00 78.44 99 ASP A CA 1
ATOM 693 C C . ASP A 1 99 ? 24.323 -1.569 -35.073 1.00 78.44 99 ASP A C 1
ATOM 695 O O . ASP A 1 99 ? 23.427 -2.272 -34.580 1.00 78.44 99 ASP A O 1
ATOM 699 N N . PRO A 1 100 ? 24.627 -0.360 -34.563 1.00 75.62 100 PRO A N 1
ATOM 700 C CA . PRO A 1 100 ? 24.022 0.157 -33.338 1.00 75.62 100 PRO A CA 1
ATOM 701 C C . PRO A 1 100 ? 22.509 0.330 -33.471 1.00 75.62 100 PRO A C 1
ATOM 703 O O . PRO A 1 100 ? 21.756 0.048 -32.539 1.00 75.62 100 PRO A O 1
ATOM 706 N N . PHE A 1 101 ? 22.043 0.766 -34.645 1.00 76.50 101 PHE A N 1
ATOM 707 C CA . PHE A 1 101 ? 20.625 1.008 -34.901 1.00 76.50 101 PHE A CA 1
ATOM 708 C C . PHE A 1 101 ? 19.820 -0.288 -34.892 1.00 76.50 101 PHE A C 1
ATOM 710 O O . PHE A 1 101 ? 18.771 -0.348 -34.246 1.00 76.50 101 PHE A O 1
ATOM 717 N N . ASN A 1 102 ? 20.304 -1.333 -35.566 1.00 77.88 102 ASN A N 1
ATOM 718 C CA . ASN A 1 102 ? 19.613 -2.617 -35.593 1.00 77.88 102 ASN A CA 1
ATOM 719 C C . ASN A 1 102 ? 19.675 -3.322 -34.230 1.00 77.88 102 ASN A C 1
ATOM 721 O O . ASN A 1 102 ? 18.674 -3.886 -33.784 1.00 77.88 102 ASN A O 1
ATOM 725 N N . TYR A 1 103 ? 20.801 -3.211 -33.513 1.00 79.00 103 TYR A N 1
ATOM 726 C CA . TYR A 1 103 ? 20.907 -3.703 -32.138 1.00 79.00 103 TYR A CA 1
ATOM 727 C C . TYR A 1 103 ? 19.892 -3.018 -31.217 1.00 79.00 103 TYR A C 1
ATOM 729 O O . TYR A 1 103 ? 19.150 -3.696 -30.508 1.00 79.00 103 TYR A O 1
ATOM 737 N N . VAL A 1 104 ? 19.802 -1.682 -31.249 1.00 79.25 104 VAL A N 1
ATOM 738 C CA . VAL A 1 104 ? 18.828 -0.927 -30.444 1.00 79.25 104 VAL A CA 1
ATOM 739 C C . VAL A 1 104 ? 17.399 -1.309 -30.805 1.00 79.25 104 VAL A C 1
ATOM 741 O O . VAL A 1 104 ? 16.592 -1.536 -29.903 1.00 79.25 104 VAL A O 1
ATOM 744 N N . ALA A 1 105 ? 17.082 -1.418 -32.097 1.00 78.94 105 ALA A N 1
ATOM 745 C CA . ALA A 1 105 ? 15.755 -1.815 -32.553 1.00 78.94 105 ALA A CA 1
ATOM 746 C C . ALA A 1 105 ? 15.371 -3.210 -32.032 1.00 78.94 105 ALA A C 1
ATOM 748 O O . ALA A 1 105 ? 14.269 -3.385 -31.508 1.00 78.94 105 ALA A O 1
ATOM 749 N N . ALA A 1 106 ? 16.287 -4.179 -32.106 1.00 76.19 106 ALA A N 1
ATOM 750 C CA . ALA A 1 106 ? 16.075 -5.527 -31.588 1.00 76.19 106 ALA A CA 1
ATOM 751 C C . ALA A 1 106 ? 15.978 -5.553 -30.052 1.00 76.19 106 ALA A C 1
ATOM 753 O O . ALA A 1 106 ? 15.066 -6.170 -29.506 1.00 76.19 106 ALA A O 1
ATOM 754 N N . TYR A 1 107 ? 16.875 -4.859 -29.351 1.00 76.69 107 TYR A N 1
ATOM 755 C CA . TYR A 1 107 ? 16.950 -4.833 -27.890 1.00 76.69 107 TYR A CA 1
ATOM 756 C C . TYR A 1 107 ? 15.731 -4.150 -27.257 1.00 76.69 107 TYR A C 1
ATOM 758 O O . TYR A 1 107 ? 15.040 -4.743 -26.426 1.00 76.69 107 TYR A O 1
ATOM 766 N N . VAL A 1 108 ? 15.413 -2.925 -27.691 1.00 77.44 108 VAL A N 1
ATOM 767 C CA . VAL A 1 108 ? 14.225 -2.193 -27.226 1.00 77.44 108 VAL A CA 1
ATOM 768 C C . VAL A 1 108 ? 12.958 -2.921 -27.668 1.00 77.44 108 VAL A C 1
ATOM 770 O O . VAL A 1 108 ? 12.039 -3.079 -26.866 1.00 77.44 108 VAL A O 1
ATOM 773 N N . GLY A 1 109 ? 12.916 -3.419 -28.908 1.00 74.12 109 GLY A N 1
ATOM 774 C CA . GLY A 1 109 ? 11.780 -4.169 -29.440 1.00 74.12 109 GLY A CA 1
ATOM 775 C C . GLY A 1 109 ? 11.470 -5.429 -28.631 1.00 74.12 109 GLY A C 1
ATOM 776 O O . GLY A 1 109 ? 10.312 -5.660 -28.281 1.00 74.12 109 GLY A O 1
ATOM 777 N N . LEU A 1 110 ? 12.490 -6.208 -28.265 1.00 74.19 110 LEU A N 1
ATOM 778 C CA . LEU A 1 110 ? 12.327 -7.420 -27.464 1.00 74.19 110 LEU A CA 1
ATOM 779 C C . LEU A 1 110 ? 11.869 -7.106 -26.037 1.00 74.19 110 LEU A C 1
ATOM 781 O O . LEU A 1 110 ? 11.010 -7.812 -25.513 1.00 74.19 110 LEU A O 1
ATOM 785 N N . ILE A 1 111 ? 12.390 -6.039 -25.424 1.00 76.00 111 ILE A N 1
ATOM 786 C CA . ILE A 1 111 ? 11.956 -5.595 -24.093 1.00 76.00 111 ILE A CA 1
ATOM 787 C C . ILE A 1 111 ? 10.497 -5.146 -24.133 1.00 76.00 111 ILE A C 1
ATOM 789 O O . ILE A 1 111 ? 9.699 -5.623 -23.332 1.00 76.00 111 ILE A O 1
ATOM 793 N N . VAL A 1 112 ? 10.115 -4.312 -25.103 1.00 74.25 112 VAL A N 1
ATOM 794 C CA . VAL A 1 112 ? 8.718 -3.896 -25.296 1.00 74.25 112 VAL A CA 1
ATOM 795 C C . VAL A 1 112 ? 7.817 -5.112 -25.502 1.00 74.25 112 VAL A C 1
ATOM 797 O O . VAL A 1 112 ? 6.767 -5.213 -24.872 1.00 74.25 112 VAL A O 1
ATOM 800 N N . PHE A 1 113 ? 8.227 -6.066 -26.336 1.00 72.75 113 PHE A N 1
ATOM 801 C CA . PHE A 1 113 ? 7.458 -7.278 -26.599 1.00 72.75 113 PHE A CA 1
ATOM 802 C C . PHE A 1 113 ? 7.325 -8.173 -25.359 1.00 72.75 113 PHE A C 1
ATOM 804 O O . PHE A 1 113 ? 6.222 -8.606 -25.027 1.00 72.75 113 PHE A O 1
ATOM 811 N N . GLY A 1 114 ? 8.419 -8.399 -24.629 1.00 71.00 114 GLY A N 1
ATOM 812 C CA . GLY A 1 114 ? 8.426 -9.143 -23.371 1.00 71.00 114 GLY A CA 1
ATOM 813 C C . GLY A 1 114 ? 7.548 -8.479 -22.311 1.00 71.00 114 GLY A C 1
ATOM 814 O O . GLY A 1 114 ? 6.764 -9.156 -21.649 1.00 71.00 114 GLY A O 1
ATOM 815 N N . THR A 1 115 ? 7.591 -7.149 -22.216 1.00 73.44 115 THR A N 1
ATOM 816 C CA . THR A 1 115 ? 6.706 -6.358 -21.361 1.00 73.44 115 THR A CA 1
ATOM 817 C C . THR A 1 115 ? 5.240 -6.503 -21.769 1.00 73.44 115 THR A C 1
ATOM 819 O O . THR A 1 115 ? 4.389 -6.701 -20.901 1.00 73.44 115 THR A O 1
ATOM 822 N N . LEU A 1 116 ? 4.921 -6.450 -23.066 1.00 72.88 116 LEU A N 1
ATOM 823 C CA . LEU A 1 116 ? 3.557 -6.645 -23.566 1.00 72.88 116 LEU A CA 1
ATOM 824 C C . LEU A 1 116 ? 3.034 -8.045 -23.239 1.00 72.88 116 LEU A C 1
ATOM 826 O O . LEU A 1 116 ? 1.915 -8.166 -22.746 1.00 72.88 116 LEU A O 1
ATOM 830 N N . ILE A 1 117 ? 3.840 -9.090 -23.454 1.00 73.69 117 ILE A N 1
ATOM 831 C CA . ILE A 1 117 ? 3.474 -10.467 -23.101 1.00 73.69 117 ILE A CA 1
ATOM 832 C C . ILE A 1 117 ? 3.312 -10.611 -21.591 1.00 73.69 117 ILE A C 1
ATOM 834 O O . ILE A 1 117 ? 2.286 -11.118 -21.153 1.00 73.69 117 ILE A O 1
ATOM 838 N N . GLY A 1 118 ? 4.275 -10.155 -20.787 1.00 68.19 118 GLY A N 1
ATOM 839 C CA . GLY A 1 118 ? 4.206 -10.236 -19.326 1.00 68.19 118 GLY A CA 1
ATOM 840 C C . GLY A 1 118 ? 2.969 -9.526 -18.774 1.00 68.19 118 GLY A C 1
ATOM 841 O O . GLY A 1 118 ? 2.240 -10.087 -17.953 1.00 68.19 118 GLY A O 1
ATOM 842 N N . THR A 1 119 ? 2.667 -8.339 -19.308 1.00 67.81 119 THR A N 1
ATOM 843 C CA . THR A 1 119 ? 1.451 -7.581 -18.980 1.00 67.81 119 THR A CA 1
ATOM 844 C C . THR A 1 119 ? 0.194 -8.326 -19.430 1.00 67.81 119 THR A C 1
ATOM 846 O O . THR A 1 119 ? -0.765 -8.410 -18.668 1.00 67.81 119 THR A O 1
ATOM 849 N N . ALA A 1 120 ? 0.180 -8.915 -20.630 1.00 68.81 120 ALA A N 1
ATOM 850 C CA . ALA A 1 120 ? -0.960 -9.674 -21.144 1.00 68.81 120 ALA A CA 1
ATOM 851 C C . ALA A 1 120 ? -1.218 -10.957 -20.338 1.00 68.81 120 ALA A C 1
ATOM 853 O O . ALA A 1 120 ? -2.360 -11.237 -19.984 1.00 68.81 120 ALA A O 1
ATOM 854 N N . VAL A 1 121 ? -0.173 -11.714 -19.999 1.00 70.50 121 VAL A N 1
ATOM 855 C CA . VAL A 1 121 ? -0.261 -12.914 -19.154 1.00 70.50 121 VAL A CA 1
ATOM 856 C C . VAL A 1 121 ? -0.788 -12.547 -17.771 1.00 70.50 121 VAL A C 1
ATOM 858 O O . VAL A 1 121 ? -1.731 -13.173 -17.294 1.00 70.50 121 VAL A O 1
ATOM 861 N N . THR A 1 122 ? -0.251 -11.484 -17.171 1.00 66.50 122 THR A N 1
ATOM 862 C CA . THR A 1 122 ? -0.717 -10.944 -15.884 1.00 66.50 122 THR A CA 1
ATOM 863 C C . THR A 1 122 ? -2.180 -10.502 -15.955 1.00 66.50 122 THR A C 1
ATOM 865 O O . THR A 1 122 ? -2.972 -10.799 -15.065 1.00 66.50 122 THR A O 1
ATOM 868 N N . ALA A 1 123 ? -2.582 -9.850 -17.049 1.00 65.56 123 ALA A N 1
ATOM 869 C CA . ALA A 1 123 ? -3.968 -9.453 -17.276 1.00 65.56 123 ALA A CA 1
ATOM 870 C C . ALA A 1 123 ? -4.911 -10.660 -17.460 1.00 65.56 123 ALA A C 1
ATOM 872 O O . ALA A 1 123 ? -6.100 -10.573 -17.139 1.00 65.56 123 ALA A O 1
ATOM 873 N N . VAL A 1 124 ? -4.406 -11.787 -17.976 1.00 66.50 124 VAL A N 1
ATOM 874 C CA . VAL A 1 124 ? -5.176 -13.022 -18.196 1.00 66.50 124 VAL A CA 1
ATOM 875 C C . VAL A 1 124 ? -5.264 -13.895 -16.939 1.00 66.50 124 VAL A C 1
ATOM 877 O O . VAL A 1 124 ? -6.296 -14.547 -16.761 1.00 66.50 124 VAL A O 1
ATOM 880 N N . LEU A 1 125 ? -4.240 -13.896 -16.079 1.00 62.62 125 LEU A N 1
ATOM 881 C CA . LEU A 1 125 ? -4.154 -14.665 -14.831 1.00 62.62 125 LEU A CA 1
ATOM 882 C C . LEU A 1 125 ? -4.388 -13.750 -13.611 1.00 62.62 125 LEU A C 1
ATOM 884 O O . LEU A 1 125 ? -3.430 -13.280 -12.998 1.00 62.62 125 LEU A O 1
ATOM 888 N N . PRO A 1 126 ? -5.652 -13.476 -13.234 1.00 57.22 126 PRO A N 1
ATOM 889 C CA . PRO A 1 126 ? -5.953 -12.572 -12.136 1.00 57.22 126 PRO A CA 1
ATOM 890 C C . PRO A 1 126 ? -5.518 -13.175 -10.798 1.00 57.22 126 PRO A C 1
ATOM 892 O O . PRO A 1 126 ? -6.182 -14.066 -10.273 1.00 57.22 126 PRO A O 1
ATOM 895 N N . GLN A 1 127 ? -4.462 -12.635 -10.196 1.00 58.19 127 GLN A N 1
ATOM 896 C CA . GLN A 1 127 ? -4.280 -12.737 -8.751 1.00 58.19 127 GLN A CA 1
ATOM 897 C C . GLN A 1 127 ? -4.963 -11.512 -8.148 1.00 58.19 127 GLN A C 1
ATOM 899 O O . GLN A 1 127 ? -4.347 -10.469 -7.972 1.00 58.19 127 GLN A O 1
ATOM 904 N N . LEU A 1 128 ? -6.276 -11.589 -7.922 1.00 61.50 128 LEU A N 1
ATOM 905 C CA . LEU A 1 128 ? -6.913 -10.647 -7.006 1.00 61.50 128 LEU A CA 1
ATOM 906 C C . LEU A 1 128 ? -6.594 -11.158 -5.597 1.00 61.50 128 LEU A C 1
ATOM 908 O O . LEU A 1 128 ? -7.087 -12.237 -5.251 1.00 61.50 128 LEU A O 1
ATOM 912 N N . PRO A 1 129 ? -5.785 -10.447 -4.791 1.00 63.72 129 PRO A N 1
ATOM 913 C CA . PRO A 1 129 ? -5.465 -10.860 -3.430 1.00 63.72 129 PRO A CA 1
ATOM 914 C C . PRO A 1 129 ? -6.669 -10.617 -2.498 1.00 63.72 129 PRO A C 1
ATOM 916 O O . PRO A 1 129 ? -6.589 -9.893 -1.513 1.00 63.72 129 PRO A O 1
ATOM 919 N N . LEU A 1 130 ? -7.813 -11.243 -2.794 1.00 64.62 130 LEU A N 1
ATOM 920 C CA . LEU A 1 130 ? -9.036 -11.116 -1.997 1.00 64.62 130 LEU A CA 1
ATOM 921 C C . LEU A 1 130 ? -8.874 -11.774 -0.626 1.00 64.62 130 LEU A C 1
ATOM 923 O O . LEU A 1 130 ? -9.397 -11.250 0.351 1.00 64.62 130 LEU A O 1
ATOM 927 N N . ALA A 1 131 ? -8.165 -12.905 -0.554 1.00 68.94 131 ALA A N 1
ATOM 928 C CA . ALA A 1 131 ? -7.975 -13.646 0.691 1.00 68.94 131 ALA A CA 1
ATOM 929 C C . ALA A 1 131 ? -7.134 -12.866 1.726 1.00 68.94 131 ALA A C 1
ATOM 931 O O . ALA A 1 131 ? -7.630 -12.690 2.839 1.00 68.94 131 ALA A O 1
ATOM 932 N N . PRO A 1 132 ? -5.961 -12.294 1.374 1.00 74.44 132 PRO A N 1
ATOM 933 C CA . PRO A 1 132 ? -5.217 -11.421 2.285 1.00 74.44 132 PRO A CA 1
ATOM 934 C C . PRO A 1 132 ? -6.041 -10.236 2.805 1.00 74.44 132 PRO A C 1
ATOM 936 O O . PRO A 1 132 ? -6.010 -9.942 3.996 1.00 74.44 132 PRO A O 1
ATOM 939 N N . ALA A 1 133 ? -6.836 -9.584 1.948 1.00 79.31 133 ALA A N 1
ATOM 940 C CA . ALA A 1 133 ? -7.675 -8.462 2.369 1.00 79.31 133 ALA A CA 1
ATOM 941 C C . ALA A 1 133 ? -8.762 -8.877 3.379 1.00 79.31 133 ALA A C 1
ATOM 943 O O . ALA A 1 133 ? -9.003 -8.159 4.347 1.00 79.31 133 ALA A O 1
ATOM 944 N N . GLN A 1 134 ? -9.399 -10.042 3.198 1.00 84.81 134 GLN A N 1
ATOM 945 C CA . GLN A 1 134 ? -10.384 -10.556 4.164 1.00 84.81 134 GLN A CA 1
ATOM 946 C C . GLN A 1 134 ? -9.749 -10.873 5.514 1.00 84.81 134 GLN A C 1
ATOM 948 O O . GLN A 1 134 ? -10.339 -10.562 6.547 1.00 84.81 134 GLN A O 1
ATOM 953 N N . GLU A 1 135 ? -8.552 -11.457 5.509 1.00 87.88 135 GLU A N 1
ATOM 954 C CA . GLU A 1 135 ? -7.828 -11.776 6.737 1.00 87.88 135 GLU A CA 1
ATOM 955 C C . GLU A 1 135 ? -7.481 -10.508 7.527 1.00 87.88 135 GLU A C 1
ATOM 957 O O . GLU A 1 135 ? -7.698 -10.457 8.736 1.00 87.88 135 GLU A O 1
ATOM 962 N N . GLN A 1 136 ? -7.018 -9.451 6.851 1.00 88.88 136 GLN A N 1
ATOM 963 C CA . GLN A 1 136 ? -6.701 -8.182 7.514 1.00 88.88 136 GLN A CA 1
ATOM 964 C C . GLN A 1 136 ? -7.948 -7.459 8.041 1.00 88.88 136 GLN A C 1
ATOM 966 O O . GLN A 1 136 ? -7.909 -6.874 9.123 1.00 88.88 136 GLN A O 1
ATOM 971 N N . LEU A 1 137 ? -9.077 -7.534 7.326 1.00 90.06 137 LEU A N 1
ATOM 972 C CA . LEU A 1 137 ? -10.359 -7.015 7.818 1.00 90.06 137 LEU A CA 1
ATOM 973 C C . LEU A 1 137 ? -10.833 -7.766 9.069 1.00 90.06 137 LEU A C 1
ATOM 975 O O . LEU A 1 137 ? -11.273 -7.134 10.028 1.00 90.06 137 LEU A O 1
ATOM 979 N N . ALA A 1 138 ? -10.730 -9.099 9.071 1.00 91.94 138 ALA A N 1
ATOM 980 C CA . ALA A 1 138 ? -11.074 -9.918 10.231 1.00 91.94 138 ALA A CA 1
ATOM 981 C C . ALA A 1 138 ? -10.172 -9.586 11.426 1.00 91.94 138 ALA A C 1
ATOM 983 O O . ALA A 1 138 ? -10.675 -9.332 12.512 1.00 91.94 138 ALA A O 1
ATOM 984 N N . ARG A 1 139 ? -8.859 -9.468 11.198 1.00 92.75 139 ARG A N 1
ATOM 985 C CA . ARG A 1 139 ? -7.885 -9.096 12.228 1.00 92.75 139 ARG A CA 1
ATOM 986 C C . ARG A 1 139 ? -8.199 -7.744 12.866 1.00 92.75 139 ARG A C 1
ATOM 988 O O . ARG A 1 139 ? -8.178 -7.644 14.086 1.00 92.75 139 ARG A O 1
ATOM 995 N N . LEU A 1 140 ? -8.508 -6.715 12.070 1.00 93.00 140 LEU A N 1
ATOM 996 C CA . LEU A 1 140 ? -8.878 -5.405 12.614 1.00 93.00 140 LEU A CA 1
ATOM 997 C C . LEU A 1 140 ? -10.169 -5.489 13.432 1.00 93.00 140 LEU A C 1
ATOM 999 O O . LEU A 1 140 ? -10.220 -4.955 14.532 1.00 93.00 140 LEU A O 1
ATOM 1003 N N . ARG A 1 141 ? -11.193 -6.188 12.931 1.00 94.31 141 ARG A N 1
ATOM 1004 C CA . ARG A 1 141 ? -12.438 -6.399 13.679 1.00 94.31 141 ARG A CA 1
ATOM 1005 C C . ARG A 1 141 ? -12.175 -7.068 15.029 1.00 94.31 141 ARG A C 1
ATOM 1007 O O . ARG A 1 141 ? -12.718 -6.615 16.027 1.00 94.31 141 ARG A O 1
ATOM 1014 N N . ASP A 1 142 ? -11.362 -8.118 15.049 1.00 94.94 142 ASP A N 1
ATOM 1015 C CA . ASP A 1 142 ? -11.096 -8.887 16.263 1.00 94.94 142 ASP A CA 1
ATOM 1016 C C . ASP A 1 142 ? -10.297 -8.053 17.286 1.00 94.94 142 ASP A C 1
ATOM 1018 O O . ASP A 1 142 ? -10.580 -8.117 18.476 1.00 94.94 142 ASP A O 1
ATOM 1022 N N . VAL A 1 143 ? -9.371 -7.197 16.831 1.00 94.75 143 VAL A N 1
ATOM 1023 C CA . VAL A 1 143 ? -8.656 -6.239 17.700 1.00 94.75 143 VAL A CA 1
ATOM 1024 C C . VAL A 1 143 ? -9.594 -5.168 18.262 1.00 94.75 143 VAL A C 1
ATOM 1026 O O . VAL A 1 143 ? -9.500 -4.839 19.440 1.00 94.75 143 VAL A O 1
ATOM 1029 N N . LEU A 1 144 ? -10.512 -4.631 17.451 1.00 93.81 144 LEU A N 1
ATOM 1030 C CA . LEU A 1 144 ? -11.491 -3.647 17.926 1.00 93.81 144 LEU A CA 1
ATOM 1031 C C . LEU A 1 144 ? -12.475 -4.256 18.930 1.00 93.81 144 LEU A C 1
ATOM 1033 O O . LEU A 1 144 ? -12.798 -3.609 19.919 1.00 93.81 144 LEU A O 1
ATOM 1037 N N . ALA A 1 145 ? -12.922 -5.492 18.694 1.00 94.00 145 ALA A N 1
ATOM 1038 C CA . ALA A 1 145 ? -13.765 -6.222 19.636 1.00 94.00 145 ALA A CA 1
ATOM 1039 C C . ALA A 1 145 ? -13.029 -6.464 20.961 1.00 94.00 145 ALA A C 1
ATOM 1041 O O . ALA A 1 145 ? -13.546 -6.102 22.009 1.00 94.00 145 ALA A O 1
ATOM 1042 N N . ALA A 1 146 ? -11.785 -6.954 20.905 1.00 93.50 146 ALA A N 1
ATOM 1043 C CA . ALA A 1 146 ? -10.966 -7.150 22.099 1.00 93.50 146 ALA A CA 1
ATOM 1044 C C . ALA A 1 146 ? -10.732 -5.842 22.873 1.00 93.50 146 ALA A C 1
ATOM 1046 O O . ALA A 1 146 ? -10.767 -5.838 24.098 1.00 93.50 146 ALA A O 1
ATOM 1047 N N . GLN A 1 147 ? -10.543 -4.717 22.172 1.00 93.56 147 GLN A N 1
ATOM 1048 C CA . GLN A 1 147 ? -10.430 -3.415 22.825 1.00 93.56 147 GLN A CA 1
ATOM 1049 C C . GLN A 1 147 ? -11.718 -3.026 23.557 1.00 93.56 147 GLN A C 1
ATOM 1051 O O . GLN A 1 147 ? -11.633 -2.519 24.671 1.00 93.56 147 GLN A O 1
ATOM 1056 N N . LEU A 1 148 ? -12.892 -3.235 22.956 1.00 92.56 148 LEU A N 1
ATOM 1057 C CA . LEU A 1 148 ? -14.178 -2.947 23.599 1.00 92.56 148 LEU A CA 1
ATOM 1058 C C . LEU A 1 148 ? -14.420 -3.851 24.815 1.00 92.56 148 LEU A C 1
ATOM 1060 O O . LEU A 1 148 ? -14.806 -3.339 25.866 1.00 92.56 148 LEU A O 1
ATOM 1064 N N . ASP A 1 149 ? -14.111 -5.145 24.701 1.00 92.56 149 ASP A N 1
ATOM 1065 C CA . ASP A 1 149 ? -14.197 -6.108 25.805 1.00 92.56 149 ASP A CA 1
ATOM 1066 C C . ASP A 1 149 ? -13.295 -5.683 26.981 1.00 92.56 149 ASP A C 1
ATOM 1068 O O . ASP A 1 149 ? -13.748 -5.603 28.122 1.00 92.56 149 ASP A O 1
ATOM 1072 N N . ASP A 1 150 ? -12.043 -5.296 26.709 1.00 90.69 150 ASP A N 1
ATOM 1073 C CA . ASP A 1 150 ? -11.107 -4.831 27.741 1.00 90.69 150 ASP A CA 1
ATOM 1074 C C . ASP A 1 150 ? -11.569 -3.527 28.423 1.00 90.69 150 ASP A C 1
ATOM 1076 O O . ASP A 1 150 ? -11.320 -3.311 29.617 1.00 90.69 150 ASP A O 1
ATOM 1080 N N . LEU A 1 151 ? -12.256 -2.644 27.688 1.00 89.12 151 LEU A N 1
ATOM 1081 C CA . LEU A 1 151 ? -12.864 -1.437 28.256 1.00 89.12 151 LEU A CA 1
ATOM 1082 C C . LEU A 1 151 ? -14.066 -1.778 29.141 1.00 89.12 151 LEU A C 1
ATOM 1084 O O . LEU A 1 151 ? -14.188 -1.225 30.238 1.00 89.12 151 LEU A O 1
ATOM 1088 N N . ALA A 1 152 ? -14.921 -2.702 28.701 1.00 88.88 152 ALA A N 1
ATOM 1089 C CA . ALA A 1 152 ? -16.051 -3.191 29.481 1.00 88.88 152 ALA A CA 1
ATOM 1090 C C . ALA A 1 152 ? -15.578 -3.842 30.790 1.00 88.88 152 ALA A C 1
ATOM 1092 O O . ALA A 1 152 ? -16.077 -3.494 31.863 1.00 88.88 152 ALA A O 1
ATOM 1093 N N . ASP A 1 153 ? -14.552 -4.691 30.731 1.00 88.25 153 ASP A N 1
ATOM 1094 C CA . ASP A 1 153 ? -13.923 -5.321 31.897 1.00 88.25 153 ASP A CA 1
ATOM 1095 C C . ASP A 1 153 ? -13.271 -4.291 32.837 1.00 88.25 153 ASP A C 1
ATOM 1097 O O . ASP A 1 153 ? -13.291 -4.430 34.065 1.00 88.25 153 ASP A O 1
ATOM 1101 N N . GLY A 1 154 ? -12.702 -3.217 32.282 1.00 85.88 154 GLY A N 1
ATOM 1102 C CA . GLY A 1 154 ? -12.216 -2.069 33.049 1.00 85.88 154 GLY A CA 1
ATOM 1103 C C . GLY A 1 154 ? -13.327 -1.382 33.847 1.00 85.88 154 GLY A C 1
ATOM 1104 O O . GLY A 1 154 ? -13.145 -1.058 35.021 1.00 85.88 154 GLY A O 1
ATOM 1105 N N . LEU A 1 155 ? -14.496 -1.201 33.230 1.00 85.31 155 LEU A N 1
ATOM 1106 C CA . LEU A 1 155 ? -15.651 -0.536 33.836 1.00 85.31 155 LEU A CA 1
ATOM 1107 C C . LEU A 1 155 ? -16.412 -1.409 34.844 1.00 85.31 155 LEU A C 1
ATOM 1109 O O . LEU A 1 155 ? -17.017 -0.864 35.767 1.00 85.31 155 LEU A O 1
ATOM 1113 N N . GLN A 1 156 ? -16.395 -2.736 34.690 1.00 86.06 156 GLN A N 1
ATOM 1114 C CA . GLN A 1 156 ? -17.078 -3.671 35.597 1.00 86.06 156 GLN A CA 1
ATOM 1115 C C . GLN A 1 156 ? -16.353 -3.882 36.934 1.00 86.06 156 GLN A C 1
ATOM 1117 O O . GLN A 1 156 ? -16.939 -4.438 37.865 1.00 86.06 156 GLN A O 1
ATOM 1122 N N . GLN A 1 157 ? -15.099 -3.444 37.058 1.00 83.12 157 GLN A N 1
ATOM 1123 C CA . GLN A 1 157 ? -14.354 -3.568 38.308 1.00 83.12 157 GLN A CA 1
ATOM 1124 C C . GLN A 1 157 ? -14.973 -2.734 39.437 1.00 83.12 157 GLN A C 1
ATOM 1126 O O . GLN A 1 157 ? -15.451 -1.615 39.238 1.00 83.12 157 GLN A O 1
ATOM 1131 N N . GLU A 1 158 ? -14.916 -3.280 40.659 1.00 77.94 158 GLU A N 1
ATOM 1132 C CA . GLU A 1 158 ? -15.456 -2.635 41.866 1.00 77.94 158 GLU A CA 1
ATOM 1133 C C . GLU A 1 158 ? -14.843 -1.250 42.117 1.00 77.94 158 GLU A C 1
ATOM 1135 O O . GLU A 1 158 ? -15.510 -0.351 42.629 1.00 77.94 158 GLU A O 1
ATOM 1140 N N . HIS A 1 159 ? -13.584 -1.068 41.717 1.00 79.50 159 HIS A N 1
ATOM 1141 C CA . HIS A 1 159 ? -12.856 0.188 41.825 1.00 79.50 159 HIS A CA 1
ATOM 1142 C C . HIS A 1 159 ? -12.431 0.669 40.429 1.00 79.50 159 HIS A C 1
ATOM 1144 O O . HIS A 1 159 ? -12.185 -0.158 39.552 1.00 79.50 159 HIS A O 1
ATOM 1150 N N . PRO A 1 160 ? -12.366 1.996 40.190 1.00 81.25 160 PRO A N 1
ATOM 1151 C CA . PRO A 1 160 ? -11.825 2.536 38.943 1.00 81.25 160 PRO A CA 1
ATOM 1152 C C . PRO A 1 160 ? -10.408 1.991 38.694 1.00 81.25 160 PRO A C 1
ATOM 1154 O O . PRO A 1 160 ? -9.625 1.976 39.646 1.00 81.25 160 PRO A O 1
ATOM 1157 N N . PRO A 1 161 ? -10.042 1.612 37.460 1.00 84.44 161 PRO A N 1
ATOM 1158 C CA . PRO A 1 161 ? -8.672 1.226 37.158 1.00 84.44 161 PRO A CA 1
ATOM 1159 C C . PRO A 1 161 ? -7.695 2.394 37.343 1.00 84.44 161 PRO A C 1
ATOM 1161 O O . PRO A 1 161 ? -8.032 3.575 37.209 1.00 84.44 161 PRO A O 1
ATOM 1164 N N . THR A 1 162 ? -6.446 2.068 37.639 1.00 84.75 162 THR A N 1
ATOM 1165 C CA . THR A 1 162 ? -5.330 3.020 37.612 1.00 84.75 162 THR A CA 1
ATOM 1166 C C . THR A 1 162 ? -4.924 3.359 36.172 1.00 84.75 162 THR A C 1
ATOM 1168 O O . THR A 1 162 ? -5.261 2.655 35.221 1.00 84.75 162 THR A O 1
ATOM 1171 N N . GLU A 1 163 ? -4.155 4.432 35.981 1.00 83.44 163 GLU A N 1
ATOM 1172 C CA . GLU A 1 163 ? -3.641 4.805 34.652 1.00 83.44 163 GLU A CA 1
ATOM 1173 C C . GLU A 1 163 ? -2.789 3.698 34.014 1.00 83.44 163 GLU A C 1
ATOM 1175 O O . GLU A 1 163 ? -2.891 3.424 32.820 1.00 83.44 163 GLU A O 1
ATOM 1180 N N . GLU A 1 164 ? -1.974 3.015 34.817 1.00 84.75 164 GLU A N 1
ATOM 1181 C CA . GLU A 1 164 ? -1.142 1.915 34.337 1.00 84.75 164 GLU A CA 1
ATOM 1182 C C . GLU A 1 164 ? -1.969 0.679 33.951 1.00 84.75 164 GLU A C 1
ATOM 1184 O O . GLU A 1 164 ? -1.630 -0.030 33.003 1.00 84.75 164 GLU A O 1
ATOM 1189 N N . GLU A 1 165 ? -3.072 0.438 34.654 1.00 84.94 165 GLU A N 1
ATOM 1190 C CA . GLU A 1 165 ? -4.041 -0.611 34.344 1.00 84.94 165 GLU A CA 1
ATOM 1191 C C . GLU A 1 165 ? -4.850 -0.317 33.082 1.00 84.94 165 GLU A C 1
ATOM 1193 O O . GLU A 1 165 ? -5.122 -1.250 32.325 1.00 84.94 165 GLU A O 1
ATOM 1198 N N . TRP A 1 166 ? -5.192 0.948 32.827 1.00 86.62 166 TRP A N 1
ATOM 1199 C CA . TRP A 1 166 ? -5.775 1.367 31.553 1.00 86.62 166 TRP A CA 1
ATOM 1200 C C . TRP A 1 166 ? -4.783 1.193 30.410 1.00 86.62 166 TRP A C 1
ATOM 1202 O O . TRP A 1 166 ? -5.099 0.541 29.422 1.00 86.62 166 TRP A O 1
ATOM 1212 N N . ARG A 1 167 ? -3.540 1.655 30.586 1.00 85.31 167 ARG A N 1
ATOM 1213 C CA . ARG A 1 167 ? -2.482 1.511 29.578 1.00 85.31 167 ARG A CA 1
ATOM 1214 C C . ARG A 1 167 ? -2.222 0.052 29.190 1.00 85.31 167 ARG A C 1
ATOM 1216 O O . ARG A 1 167 ? -1.918 -0.220 28.036 1.00 85.31 167 ARG A O 1
ATOM 1223 N N . LYS A 1 168 ? -2.328 -0.891 30.135 1.00 86.06 168 LYS A N 1
ATOM 1224 C CA . LYS A 1 168 ? -2.184 -2.337 29.865 1.00 86.06 168 LYS A CA 1
ATOM 1225 C C . LYS A 1 168 ? -3.363 -2.941 29.092 1.00 86.06 168 LYS A C 1
ATOM 1227 O O . LYS A 1 168 ? -3.179 -3.984 28.478 1.00 86.06 168 LYS A O 1
ATOM 1232 N N . ARG A 1 169 ? -4.536 -2.305 29.142 1.00 82.31 169 ARG A N 1
ATOM 1233 C CA . ARG A 1 169 ? -5.777 -2.701 28.451 1.00 82.31 169 ARG A CA 1
ATOM 1234 C C . ARG A 1 169 ? -5.970 -1.990 27.106 1.00 82.31 169 ARG A C 1
ATOM 1236 O O . ARG A 1 169 ? -6.953 -2.230 26.416 1.00 82.31 169 ARG A O 1
ATOM 1243 N N . THR A 1 170 ? -5.054 -1.096 26.731 1.00 86.75 170 THR A N 1
ATOM 1244 C CA . THR A 1 170 ? -5.068 -0.416 25.434 1.00 86.75 170 THR A CA 1
ATOM 1245 C C . THR A 1 170 ? -4.249 -1.206 24.415 1.00 86.75 170 THR A C 1
ATOM 1247 O O . THR A 1 170 ? -3.032 -1.350 24.541 1.00 86.75 170 THR A O 1
ATOM 1250 N N . HIS A 1 171 ? -4.915 -1.694 23.375 1.00 86.81 171 HIS A N 1
ATOM 1251 C CA . HIS A 1 171 ? -4.314 -2.327 22.210 1.00 86.81 171 HIS A CA 1
ATOM 1252 C C . HIS A 1 171 ? -3.783 -1.285 21.232 1.00 86.81 171 HIS A C 1
ATOM 1254 O O . HIS A 1 171 ? -4.327 -0.195 21.069 1.00 86.81 171 HIS A O 1
ATOM 1260 N N . THR A 1 172 ? -2.718 -1.639 20.516 1.00 86.69 172 THR A N 1
ATOM 1261 C CA . THR A 1 172 ? -2.172 -0.789 19.453 1.00 86.69 172 THR A CA 1
ATOM 1262 C C . THR A 1 172 ? -2.934 -1.039 18.146 1.00 86.69 172 THR A C 1
ATOM 1264 O O . THR A 1 172 ? -2.616 -1.969 17.403 1.00 86.69 172 THR A O 1
ATOM 1267 N N . ILE A 1 173 ? -3.953 -0.219 17.872 1.00 89.38 173 ILE A N 1
ATOM 1268 C CA . ILE A 1 173 ? -4.846 -0.355 16.704 1.00 89.38 173 ILE A CA 1
ATOM 1269 C C . ILE A 1 173 ? -4.176 0.144 15.409 1.00 89.38 173 ILE A C 1
ATOM 1271 O O . ILE A 1 173 ? -4.292 -0.501 14.360 1.00 89.38 173 ILE A O 1
ATOM 1275 N N . ASP A 1 174 ? -3.397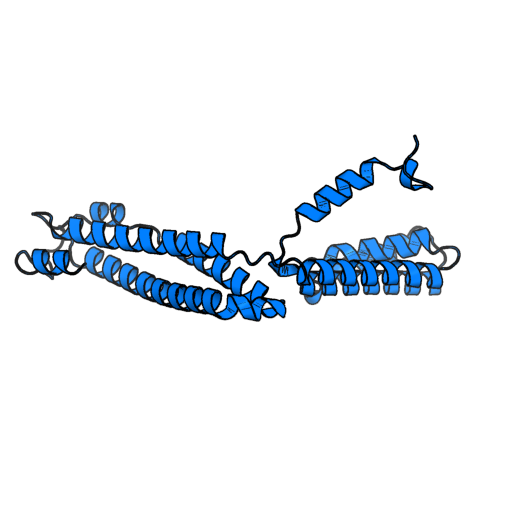 1.226 15.491 1.00 89.00 174 ASP A N 1
ATOM 1276 C CA . ASP A 1 174 ? -2.719 1.892 14.367 1.00 89.00 174 ASP A CA 1
ATOM 1277 C C . ASP A 1 174 ? -1.985 0.951 13.379 1.00 89.00 174 ASP A C 1
ATOM 1279 O O . ASP A 1 174 ? -2.224 1.033 12.167 1.00 89.00 174 ASP A O 1
ATOM 1283 N N . PRO A 1 175 ? -1.116 0.014 13.821 1.00 90.38 175 PRO A N 1
ATOM 1284 C CA . PRO A 1 175 ? -0.395 -0.877 12.913 1.00 90.38 175 PRO A CA 1
ATOM 1285 C C . PRO A 1 175 ? -1.315 -1.838 12.159 1.00 90.38 175 PRO A C 1
ATOM 1287 O O . PRO A 1 175 ? -1.023 -2.202 11.018 1.00 90.38 175 PRO A O 1
ATOM 1290 N N . VAL A 1 176 ? -2.412 -2.273 12.785 1.00 90.56 176 VAL A N 1
ATOM 1291 C CA . VAL A 1 176 ? -3.384 -3.199 12.184 1.00 90.56 176 VAL A CA 1
ATOM 1292 C C . VAL A 1 176 ? -4.268 -2.447 11.190 1.00 90.56 176 VAL A C 1
ATOM 1294 O O . VAL A 1 176 ? -4.506 -2.925 10.079 1.00 90.56 176 VAL A O 1
ATOM 1297 N N . LEU A 1 177 ? -4.667 -1.223 11.540 1.00 90.25 177 LEU A N 1
ATOM 1298 C CA . LEU A 1 177 ? -5.362 -0.298 10.650 1.00 90.25 177 LEU A CA 1
ATOM 1299 C C . LEU A 1 177 ? -4.526 0.016 9.397 1.00 90.25 177 LEU A C 1
ATOM 1301 O O . LEU A 1 177 ? -5.045 -0.026 8.279 1.00 90.25 177 LEU A O 1
ATOM 1305 N N . ALA A 1 178 ? -3.224 0.268 9.557 1.00 89.88 178 ALA A N 1
ATOM 1306 C CA . ALA A 1 178 ? -2.302 0.498 8.446 1.00 89.88 178 ALA A CA 1
ATOM 1307 C C . ALA A 1 178 ? -2.157 -0.732 7.529 1.00 89.88 178 ALA A C 1
ATOM 1309 O O . ALA A 1 178 ? -2.174 -0.591 6.305 1.00 89.88 178 ALA A O 1
ATOM 1310 N N . GLN A 1 179 ? -2.065 -1.941 8.093 1.00 88.56 179 GLN A N 1
ATOM 1311 C CA . GLN A 1 179 ? -2.018 -3.188 7.314 1.00 88.56 179 GLN A CA 1
ATOM 1312 C C . GLN A 1 179 ? -3.300 -3.412 6.505 1.00 88.56 179 GLN A C 1
ATOM 1314 O O . GLN A 1 179 ? -3.234 -3.739 5.319 1.00 88.56 179 GLN A O 1
ATOM 1319 N N . MET A 1 180 ? -4.465 -3.176 7.116 1.00 91.44 180 MET A N 1
ATOM 1320 C CA . MET A 1 180 ? -5.758 -3.266 6.437 1.00 91.44 180 MET A CA 1
ATOM 1321 C C . MET A 1 180 ? -5.861 -2.254 5.284 1.00 91.44 180 MET A C 1
ATOM 1323 O O . MET A 1 180 ? -6.249 -2.635 4.178 1.00 91.44 180 MET A O 1
ATOM 1327 N N . ARG A 1 181 ? -5.434 -0.997 5.493 1.00 88.38 181 ARG A N 1
ATOM 1328 C CA . ARG A 1 181 ? -5.392 0.035 4.439 1.00 88.38 181 ARG A CA 1
ATOM 1329 C C . ARG A 1 181 ? -4.541 -0.393 3.245 1.00 88.38 181 ARG A C 1
ATOM 1331 O O . ARG A 1 181 ? -5.006 -0.287 2.112 1.00 88.38 181 ARG A O 1
ATOM 1338 N N . THR A 1 182 ? -3.343 -0.920 3.496 1.00 86.56 182 THR A N 1
ATOM 1339 C CA . THR A 1 182 ? -2.447 -1.423 2.442 1.00 86.56 182 THR A CA 1
ATOM 1340 C C . THR A 1 182 ? -3.100 -2.562 1.655 1.00 86.56 182 THR A C 1
ATOM 1342 O O . THR A 1 182 ? -3.174 -2.491 0.431 1.00 86.56 182 THR A O 1
ATOM 1345 N N . ALA A 1 183 ? -3.674 -3.561 2.335 1.00 84.56 183 ALA A N 1
ATOM 1346 C CA . ALA A 1 183 ? -4.313 -4.705 1.676 1.00 84.56 183 ALA A CA 1
ATOM 1347 C C . ALA A 1 183 ? -5.536 -4.308 0.818 1.00 84.56 183 ALA A C 1
ATOM 1349 O O . ALA A 1 183 ? -5.766 -4.846 -0.272 1.00 84.56 183 ALA A O 1
ATOM 1350 N N . VAL A 1 184 ? -6.330 -3.336 1.283 1.00 84.69 184 VAL A N 1
ATOM 1351 C CA . VAL A 1 184 ? -7.471 -2.797 0.524 1.00 84.69 184 VAL A CA 1
ATOM 1352 C C . VAL A 1 184 ? -6.997 -1.968 -0.672 1.00 84.69 184 VAL A C 1
ATOM 1354 O O . VAL A 1 184 ? -7.583 -2.073 -1.752 1.00 84.69 184 VAL A O 1
ATOM 1357 N N . GLN A 1 185 ? -5.928 -1.182 -0.515 1.00 82.94 185 GLN A N 1
ATOM 1358 C CA . GLN A 1 185 ? -5.342 -0.408 -1.609 1.00 82.94 185 GLN A CA 1
ATOM 1359 C C . GLN A 1 185 ? -4.797 -1.320 -2.715 1.00 82.94 185 GLN A C 1
ATOM 1361 O O . GLN A 1 185 ? -5.110 -1.097 -3.884 1.00 82.94 185 GLN A O 1
ATOM 1366 N N . GLU A 1 186 ? -4.071 -2.381 -2.361 1.00 77.38 186 GLU A N 1
ATOM 1367 C CA . GLU A 1 186 ? -3.589 -3.387 -3.318 1.00 77.38 186 GLU A CA 1
ATOM 1368 C C . GLU A 1 186 ? -4.747 -4.021 -4.105 1.00 77.38 186 GLU A C 1
ATOM 1370 O O . GLU A 1 186 ? -4.667 -4.205 -5.322 1.00 77.38 186 GLU A O 1
ATOM 1375 N N . THR A 1 187 ? -5.871 -4.288 -3.432 1.00 77.25 187 THR A N 1
ATOM 1376 C CA . THR A 1 187 ? -7.081 -4.826 -4.069 1.00 77.25 187 THR A CA 1
ATOM 1377 C C . THR A 1 187 ? -7.725 -3.820 -5.040 1.00 77.25 187 THR A C 1
ATOM 1379 O O . THR A 1 187 ? -8.168 -4.209 -6.127 1.00 77.25 187 THR A O 1
ATOM 1382 N N . ASP A 1 188 ? -7.766 -2.521 -4.708 1.00 76.19 188 ASP A N 1
ATOM 1383 C CA . ASP A 1 188 ? -8.282 -1.480 -5.617 1.00 76.19 188 ASP A CA 1
ATOM 1384 C C . ASP A 1 188 ? -7.346 -1.215 -6.809 1.00 76.19 188 ASP A C 1
ATOM 1386 O O . ASP A 1 188 ? -7.811 -0.989 -7.931 1.00 76.19 188 ASP A O 1
ATOM 1390 N N . GLU A 1 189 ? -6.030 -1.282 -6.609 1.00 72.31 189 GLU A N 1
ATOM 1391 C CA . GLU A 1 189 ? -5.044 -1.166 -7.688 1.00 72.31 189 GLU A CA 1
ATOM 1392 C C . GLU A 1 189 ? -5.144 -2.348 -8.662 1.00 72.31 189 GLU A C 1
ATOM 1394 O O . GLU A 1 189 ? -5.269 -2.139 -9.875 1.00 72.31 189 GLU A O 1
ATOM 1399 N N . ALA A 1 190 ? -5.245 -3.577 -8.144 1.00 68.44 190 ALA A N 1
ATOM 1400 C CA . ALA A 1 190 ? -5.488 -4.776 -8.947 1.00 68.44 190 ALA A CA 1
ATOM 1401 C C . ALA A 1 190 ? -6.809 -4.700 -9.740 1.00 68.44 190 ALA A C 1
ATOM 1403 O O . ALA A 1 190 ? -6.909 -5.221 -10.856 1.00 68.44 190 ALA A O 1
ATOM 1404 N N . ARG A 1 191 ? -7.828 -4.006 -9.208 1.00 69.31 191 ARG A N 1
ATOM 1405 C CA . ARG A 1 191 ? -9.105 -3.763 -9.899 1.00 69.31 191 ARG A CA 1
ATOM 1406 C C . ARG A 1 191 ? -8.951 -2.832 -11.103 1.00 69.31 191 ARG A C 1
ATOM 1408 O O . ARG A 1 191 ? -9.534 -3.114 -12.150 1.00 69.31 191 ARG A O 1
ATOM 1415 N N . LYS A 1 192 ? -8.208 -1.724 -10.973 1.00 66.44 192 LYS A N 1
ATOM 1416 C CA . LYS A 1 192 ? -8.058 -0.712 -12.043 1.00 66.44 192 LYS A CA 1
ATOM 1417 C C . LYS A 1 192 ? -7.375 -1.275 -13.291 1.00 66.44 192 LYS A C 1
ATOM 1419 O O . LYS A 1 192 ? -7.714 -0.865 -14.397 1.00 66.44 192 LYS A O 1
ATOM 1424 N N . GLY A 1 193 ? -6.461 -2.232 -13.122 1.00 59.91 193 GLY A N 1
ATOM 1425 C CA . GLY A 1 193 ? -5.742 -2.876 -14.225 1.00 59.91 193 GLY A CA 1
ATOM 1426 C C . GLY A 1 193 ? -6.493 -4.012 -14.930 1.00 59.91 193 GLY A C 1
ATOM 1427 O O . GLY A 1 193 ? -6.001 -4.520 -15.935 1.00 59.91 193 GLY A O 1
ATOM 1428 N N . ASN A 1 194 ? -7.664 -4.440 -14.438 1.00 62.22 194 ASN A N 1
ATOM 1429 C CA . ASN A 1 194 ? -8.234 -5.729 -14.828 1.00 62.22 194 ASN A CA 1
ATOM 1430 C C . ASN A 1 194 ? -9.656 -5.635 -15.412 1.00 62.22 194 ASN A C 1
ATOM 1432 O O . ASN A 1 194 ? -10.652 -5.487 -14.702 1.00 62.22 194 ASN A O 1
ATOM 1436 N N . PHE A 1 195 ? -9.770 -5.830 -16.730 1.00 56.25 195 PHE A N 1
ATOM 1437 C CA . PHE A 1 195 ? -11.052 -5.833 -17.448 1.00 56.25 195 PHE A CA 1
ATOM 1438 C C . PHE A 1 195 ? -11.959 -7.024 -17.070 1.00 56.25 195 PHE A C 1
ATOM 1440 O O . PHE A 1 195 ? -13.188 -6.907 -17.087 1.00 56.25 195 PHE A O 1
ATOM 1447 N N . ARG A 1 196 ? 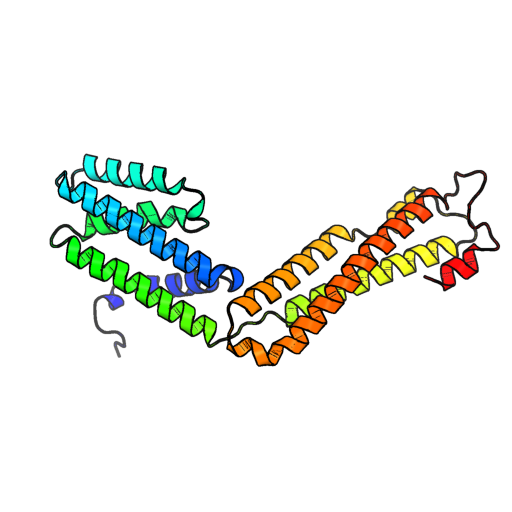-11.378 -8.171 -16.677 1.00 57.59 196 ARG A N 1
ATOM 1448 C CA . ARG A 1 196 ? -12.112 -9.373 -16.230 1.00 57.59 196 ARG A CA 1
ATOM 1449 C C . ARG A 1 196 ? -12.539 -9.316 -14.760 1.00 57.59 196 ARG A C 1
ATOM 1451 O O . ARG A 1 196 ? -13.462 -10.040 -14.384 1.00 57.59 196 ARG A O 1
ATOM 1458 N N . ALA A 1 197 ? -11.979 -8.403 -13.961 1.00 59.22 197 ALA A N 1
ATOM 1459 C CA . ALA A 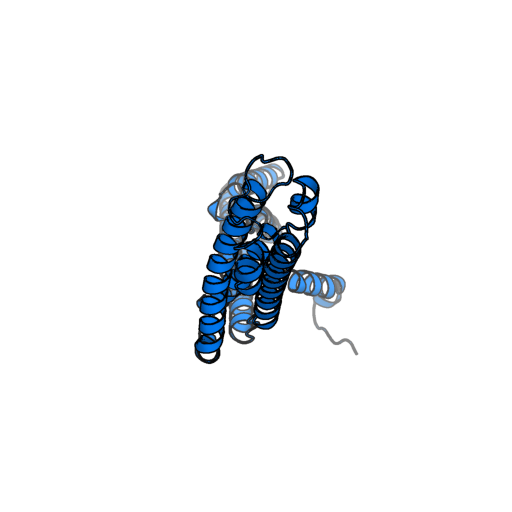1 197 ? -12.377 -8.193 -12.566 1.00 59.22 197 ALA A CA 1
ATOM 1460 C C . ALA A 1 197 ? -13.824 -7.691 -12.407 1.00 59.22 197 ALA A C 1
ATOM 1462 O O . ALA A 1 197 ? -14.348 -7.703 -11.296 1.00 59.22 197 ALA A O 1
ATOM 1463 N N . ARG A 1 198 ? -14.524 -7.333 -13.499 1.00 61.22 198 ARG A N 1
ATOM 1464 C CA . ARG A 1 198 ? -15.962 -6.993 -13.483 1.00 61.22 198 ARG A CA 1
ATOM 1465 C C . ARG A 1 198 ? -16.837 -8.051 -12.802 1.00 61.22 198 ARG A C 1
ATOM 1467 O O . ARG A 1 198 ? -17.833 -7.685 -12.193 1.00 61.22 198 ARG A O 1
ATOM 1474 N N . ARG A 1 199 ? -16.461 -9.337 -12.846 1.00 65.38 199 ARG A N 1
ATOM 1475 C CA . ARG A 1 199 ? -17.202 -10.410 -12.152 1.00 65.38 199 ARG A CA 1
ATOM 1476 C C . ARG A 1 199 ? -16.997 -10.439 -10.633 1.00 65.38 199 ARG A C 1
ATOM 1478 O O . ARG A 1 199 ? -17.883 -10.912 -9.938 1.00 65.38 199 ARG A O 1
ATOM 1485 N N . HIS A 1 200 ? -15.883 -9.917 -10.121 1.00 67.06 200 HIS A N 1
ATOM 1486 C CA . HIS A 1 200 ? -15.587 -9.839 -8.679 1.00 67.06 200 HIS A CA 1
ATOM 1487 C C . HIS A 1 200 ? -15.715 -8.409 -8.132 1.00 67.06 200 HIS A C 1
ATOM 1489 O O . HIS A 1 200 ? -15.355 -8.132 -6.991 1.00 67.06 200 HIS A O 1
ATOM 1495 N N . GLN A 1 201 ? -16.264 -7.487 -8.934 1.00 70.00 201 GLN A N 1
ATOM 1496 C CA . GLN A 1 201 ? -16.484 -6.099 -8.527 1.00 70.00 201 GLN A CA 1
ATOM 1497 C C . GLN A 1 201 ? -17.398 -5.985 -7.310 1.00 70.00 201 GLN A C 1
ATOM 1499 O O . GLN A 1 201 ? -17.161 -5.123 -6.471 1.00 70.00 201 GLN A O 1
ATOM 1504 N N . GLN A 1 202 ? -18.414 -6.842 -7.207 1.00 76.50 202 GLN A N 1
ATOM 1505 C CA . GLN A 1 202 ? -19.337 -6.814 -6.075 1.00 76.50 202 GLN A CA 1
ATOM 1506 C C . GLN A 1 202 ? -18.635 -7.201 -4.768 1.00 76.50 202 GLN A C 1
ATOM 1508 O O . GLN A 1 202 ? -18.835 -6.538 -3.754 1.00 76.50 202 GLN A O 1
ATOM 1513 N N . ASP A 1 203 ? -17.768 -8.214 -4.791 1.00 77.50 203 ASP A N 1
ATOM 1514 C CA . ASP A 1 203 ? -17.056 -8.663 -3.591 1.00 77.50 203 ASP A CA 1
ATOM 1515 C C . ASP A 1 203 ? -16.001 -7.643 -3.149 1.00 77.50 203 ASP A C 1
ATOM 1517 O O . ASP A 1 203 ? -15.937 -7.300 -1.969 1.00 77.50 203 ASP A O 1
ATOM 1521 N N . ALA A 1 204 ? -15.265 -7.052 -4.094 1.00 77.25 204 ALA A N 1
ATOM 1522 C CA . ALA A 1 204 ? -14.338 -5.959 -3.798 1.00 77.25 204 ALA A CA 1
ATOM 1523 C C . ALA A 1 204 ? -15.059 -4.707 -3.254 1.00 77.25 204 ALA A C 1
ATOM 1525 O O . ALA A 1 204 ? -14.576 -4.058 -2.329 1.00 77.25 204 ALA A O 1
ATOM 1526 N N . GLN A 1 205 ? -16.243 -4.369 -3.784 1.00 82.50 205 GLN A N 1
ATOM 1527 C CA . GLN A 1 205 ? -17.063 -3.269 -3.257 1.00 82.50 205 GLN A CA 1
ATOM 1528 C C . GLN A 1 205 ? -17.529 -3.535 -1.824 1.00 82.50 205 GLN A C 1
ATOM 1530 O O . GLN A 1 205 ? -17.503 -2.622 -0.998 1.00 82.50 205 GLN A O 1
ATOM 1535 N N . ARG A 1 206 ? -17.926 -4.776 -1.511 1.00 84.31 206 ARG A N 1
ATOM 1536 C CA . ARG A 1 206 ? -18.291 -5.178 -0.145 1.00 84.31 206 ARG A CA 1
ATOM 1537 C C . ARG A 1 206 ? -17.105 -5.048 0.806 1.00 84.31 206 ARG A C 1
ATOM 1539 O O . ARG A 1 206 ? -17.265 -4.460 1.870 1.00 84.31 206 ARG A O 1
ATOM 1546 N N . GLN A 1 207 ? -15.925 -5.518 0.403 1.00 83.75 207 GLN A N 1
ATOM 1547 C CA . GLN A 1 207 ? -14.697 -5.376 1.193 1.00 83.75 207 GLN A CA 1
ATOM 1548 C C . GLN A 1 207 ? -14.344 -3.910 1.444 1.00 83.75 207 GLN A C 1
ATOM 1550 O O . GLN A 1 207 ? -14.027 -3.542 2.569 1.00 83.75 207 GLN A O 1
ATOM 1555 N N . TYR A 1 208 ? -14.462 -3.051 0.431 1.00 86.06 208 TYR A N 1
ATOM 1556 C CA . TYR A 1 208 ? -14.204 -1.621 0.591 1.00 86.06 208 TYR A CA 1
ATOM 1557 C C . TYR A 1 208 ? -15.203 -0.954 1.548 1.00 86.06 208 TYR A C 1
ATOM 1559 O O . TYR A 1 208 ? -14.821 -0.148 2.395 1.00 86.06 208 TYR A O 1
ATOM 1567 N N . ALA A 1 209 ? -16.488 -1.306 1.454 1.00 89.19 209 ALA A N 1
ATOM 1568 C CA . ALA A 1 209 ? -17.500 -0.813 2.384 1.00 89.19 209 ALA A CA 1
ATOM 1569 C C . ALA A 1 209 ? -17.219 -1.268 3.829 1.00 89.19 209 ALA A C 1
ATOM 1571 O O . ALA A 1 209 ? -17.319 -0.458 4.750 1.00 89.19 209 ALA A O 1
ATOM 1572 N N . GLN A 1 210 ? -16.812 -2.528 4.019 1.00 90.69 210 GLN A N 1
ATOM 1573 C CA . GLN A 1 210 ? -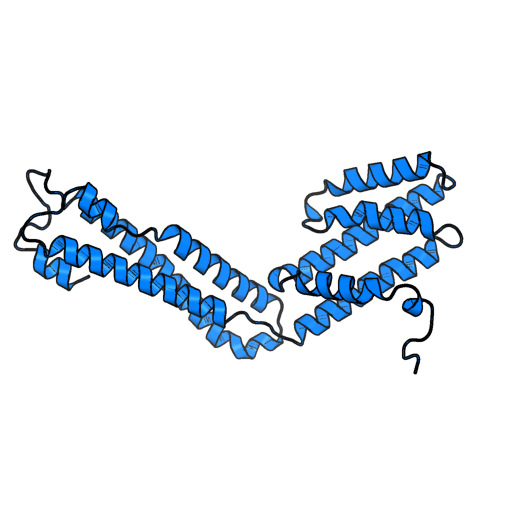16.403 -3.067 5.320 1.00 90.69 210 GLN A CA 1
ATOM 1574 C C . GLN A 1 210 ? -15.157 -2.364 5.868 1.00 90.69 210 GLN A C 1
ATOM 1576 O O . GLN A 1 210 ? -15.163 -1.947 7.021 1.00 90.69 210 GLN A O 1
ATOM 1581 N N . ALA A 1 211 ? -14.133 -2.158 5.037 1.00 91.25 211 ALA A N 1
ATOM 1582 C CA . ALA A 1 211 ? -12.924 -1.426 5.402 1.00 91.25 211 ALA A CA 1
ATOM 1583 C C . ALA A 1 211 ? -13.260 -0.028 5.931 1.00 91.25 211 ALA A C 1
ATOM 1585 O O . ALA A 1 211 ? -12.855 0.336 7.027 1.00 91.25 211 ALA A O 1
ATOM 1586 N N . ARG A 1 212 ? -14.087 0.728 5.198 1.00 92.69 212 ARG A N 1
ATOM 1587 C CA . ARG A 1 212 ? -14.520 2.078 5.593 1.00 92.69 212 ARG A CA 1
ATOM 1588 C C . ARG A 1 212 ? -15.329 2.095 6.887 1.00 92.69 212 ARG A C 1
ATOM 1590 O O . ARG A 1 212 ? -15.247 3.070 7.630 1.00 92.69 212 ARG A O 1
ATOM 1597 N N . ALA A 1 213 ? -16.129 1.061 7.138 1.00 94.25 213 ALA A N 1
ATOM 1598 C CA . ALA A 1 213 ? -16.841 0.921 8.401 1.00 94.25 213 ALA A CA 1
ATOM 1599 C C . ALA A 1 213 ? -15.860 0.662 9.556 1.00 94.25 213 ALA A C 1
ATOM 1601 O O . ALA A 1 213 ? -15.939 1.348 10.569 1.00 94.25 213 ALA A O 1
ATOM 1602 N N . LEU A 1 214 ? -14.896 -0.246 9.374 1.00 93.62 214 LEU A N 1
ATOM 1603 C CA . LEU A 1 214 ? -13.877 -0.551 10.380 1.00 93.62 214 LEU A CA 1
ATOM 1604 C C . LEU A 1 214 ? -12.922 0.619 10.643 1.00 93.62 214 LEU A C 1
ATOM 1606 O O . LEU A 1 214 ? -12.570 0.839 11.790 1.00 93.62 214 LEU A O 1
ATOM 1610 N N . GLU A 1 215 ? -12.553 1.414 9.632 1.00 93.94 215 GLU A N 1
ATOM 1611 C CA . GLU A 1 215 ? -11.767 2.642 9.841 1.00 93.94 215 GLU A CA 1
ATOM 1612 C C . GLU A 1 215 ? -12.487 3.627 10.765 1.00 93.94 215 GLU A C 1
ATOM 1614 O O . GLU A 1 215 ? -11.870 4.238 11.629 1.00 93.94 215 GLU A O 1
ATOM 1619 N N . ARG A 1 216 ? -13.801 3.791 10.575 1.00 94.81 216 ARG A N 1
ATOM 1620 C CA . ARG A 1 216 ? -14.610 4.672 11.425 1.00 94.81 216 ARG A CA 1
ATOM 1621 C C . ARG A 1 216 ? -14.744 4.110 12.832 1.00 94.81 216 ARG A C 1
ATOM 1623 O O . ARG A 1 216 ? -14.658 4.873 13.782 1.00 94.81 216 ARG A O 1
ATOM 1630 N N . LEU A 1 217 ? -14.950 2.799 12.955 1.00 94.56 217 LEU A N 1
ATOM 1631 C CA . LEU A 1 217 ? -15.016 2.135 14.255 1.00 94.56 217 LEU A CA 1
ATOM 1632 C C . LEU A 1 217 ? -13.684 2.233 15.000 1.00 94.56 217 LEU A C 1
ATOM 1634 O O . LEU A 1 217 ? -13.708 2.509 16.186 1.00 94.56 217 LEU A O 1
ATOM 1638 N N . ALA A 1 218 ? -12.547 2.088 14.317 1.00 93.44 218 ALA A N 1
ATOM 1639 C CA . ALA A 1 218 ? -11.230 2.246 14.926 1.00 93.44 218 ALA A CA 1
ATOM 1640 C C . ALA A 1 218 ? -11.056 3.627 15.564 1.00 93.44 218 ALA A C 1
ATOM 1642 O O . ALA A 1 218 ? -10.726 3.703 16.741 1.00 93.44 218 ALA A O 1
ATOM 1643 N N . LEU A 1 219 ? -11.389 4.695 14.830 1.00 92.69 219 LEU A N 1
ATOM 1644 C CA . LEU A 1 219 ? -11.336 6.061 15.359 1.00 92.69 219 LEU A CA 1
ATOM 1645 C C . LEU A 1 219 ? -12.252 6.243 16.577 1.00 92.69 219 LEU A C 1
ATOM 1647 O O . LEU A 1 219 ? -11.834 6.796 17.585 1.00 92.69 219 LEU A O 1
ATOM 1651 N N . LEU A 1 220 ? -13.488 5.739 16.509 1.00 94.06 220 LEU A N 1
ATOM 1652 C CA . LEU A 1 220 ? -14.436 5.841 17.623 1.00 94.06 220 LEU A CA 1
ATOM 1653 C C . LEU A 1 220 ? -13.978 5.050 18.854 1.00 94.06 220 LEU A C 1
ATOM 1655 O O . LEU A 1 220 ? -14.177 5.503 19.976 1.00 94.06 220 LEU A O 1
ATOM 1659 N N . VAL A 1 221 ? -13.383 3.872 18.657 1.00 92.94 221 VAL A N 1
ATOM 1660 C CA . VAL A 1 221 ? -12.860 3.037 19.744 1.00 92.94 221 VAL A CA 1
ATOM 1661 C C . VAL A 1 221 ? -11.631 3.688 20.375 1.00 92.94 221 VAL A C 1
ATOM 1663 O O . VAL A 1 221 ? -11.527 3.685 21.597 1.00 92.94 221 VAL A O 1
ATOM 1666 N N . GLU A 1 222 ? -10.737 4.285 19.584 1.00 91.00 222 GLU A N 1
ATOM 1667 C CA . GLU A 1 222 ? -9.583 5.045 20.086 1.00 91.00 222 GLU A CA 1
ATOM 1668 C C . GLU A 1 222 ? -10.031 6.259 20.908 1.00 91.00 222 GLU A C 1
ATOM 1670 O O . GLU A 1 222 ? -9.611 6.396 22.056 1.00 91.00 222 GLU A O 1
ATOM 1675 N N . GLU A 1 223 ? -10.953 7.072 20.380 1.00 90.94 223 GLU A N 1
ATOM 1676 C CA . GLU A 1 223 ? -11.536 8.213 21.102 1.00 90.94 223 GLU A CA 1
ATOM 1677 C C . GLU A 1 223 ? -12.218 7.766 22.404 1.00 90.94 223 GLU A C 1
ATOM 1679 O O . GLU A 1 223 ? -12.037 8.379 23.455 1.00 90.94 223 GLU A O 1
ATOM 1684 N N . LEU A 1 224 ? -12.984 6.671 22.366 1.00 89.94 224 LEU A N 1
ATOM 1685 C CA . LEU A 1 224 ? -13.655 6.130 23.547 1.00 89.94 224 LEU A CA 1
ATOM 1686 C C . LEU A 1 224 ? -12.647 5.599 24.573 1.00 89.94 224 LEU A C 1
ATOM 1688 O O . LEU A 1 224 ? -12.820 5.824 25.771 1.00 89.94 224 LEU A O 1
ATOM 1692 N N . THR A 1 225 ? -11.581 4.943 24.114 1.00 89.12 225 THR A N 1
ATOM 1693 C CA . THR A 1 225 ? -10.493 4.448 24.966 1.00 89.12 225 THR A CA 1
ATOM 1694 C C . THR A 1 225 ? -9.785 5.599 25.657 1.00 89.12 225 THR A C 1
ATOM 1696 O O . THR A 1 225 ? -9.588 5.542 26.865 1.00 89.12 225 THR A O 1
ATOM 1699 N N . GLU A 1 226 ? -9.436 6.654 24.920 1.00 87.81 226 GLU A N 1
ATOM 1700 C CA . GLU A 1 226 ? -8.781 7.840 25.469 1.00 87.81 226 GLU A CA 1
ATOM 1701 C C . GLU A 1 226 ? -9.686 8.542 26.484 1.00 87.81 226 GLU A C 1
ATOM 1703 O O . GLU A 1 226 ? -9.267 8.794 27.614 1.00 87.81 226 GLU A O 1
ATOM 1708 N N . LEU A 1 227 ? -10.963 8.749 26.146 1.00 88.69 227 LEU A N 1
ATOM 1709 C CA . LEU A 1 227 ? -11.934 9.360 27.050 1.00 88.69 227 LEU A CA 1
ATOM 1710 C C . LEU A 1 227 ? -12.123 8.549 28.334 1.00 88.69 227 LEU A C 1
ATOM 1712 O O . LEU A 1 227 ? -12.091 9.127 29.420 1.00 88.69 227 LEU A O 1
ATOM 1716 N N . LEU A 1 228 ? -12.311 7.228 28.250 1.00 85.50 228 LEU A N 1
ATOM 1717 C CA . LEU A 1 228 ? -12.453 6.374 29.434 1.00 85.50 228 LEU A CA 1
ATOM 1718 C C . LEU A 1 228 ? -11.159 6.320 30.236 1.00 85.50 228 LEU A C 1
ATOM 1720 O O . LEU A 1 228 ? -11.192 6.469 31.457 1.00 85.50 228 LEU A O 1
ATOM 1724 N N . ALA A 1 229 ? -10.020 6.178 29.560 1.00 85.25 229 ALA A N 1
ATOM 1725 C CA . ALA A 1 229 ? -8.730 6.185 30.213 1.00 85.25 229 ALA A CA 1
ATOM 1726 C C . ALA A 1 229 ? -8.519 7.502 30.948 1.00 85.25 229 ALA A C 1
ATOM 1728 O O . ALA A 1 229 ? -7.995 7.459 32.045 1.00 85.25 229 ALA A O 1
ATOM 1729 N N . GLU A 1 230 ? -8.903 8.660 30.413 1.00 83.69 230 GLU A N 1
ATOM 1730 C CA . GLU A 1 230 ? -8.771 9.950 31.097 1.00 83.69 230 GLU A CA 1
ATOM 1731 C C . GLU A 1 230 ? -9.787 10.155 32.223 1.00 83.69 230 GLU A C 1
ATOM 1733 O O . GLU A 1 230 ? -9.455 10.755 33.248 1.00 83.69 230 GLU A O 1
ATOM 1738 N N . THR A 1 231 ? -11.029 9.709 32.037 1.00 83.38 231 THR A N 1
ATOM 1739 C CA . THR A 1 231 ? -12.153 10.047 32.924 1.00 83.38 231 THR A CA 1
ATOM 1740 C C . THR A 1 231 ? -12.407 9.039 34.034 1.00 83.38 231 THR A C 1
ATOM 1742 O O . THR A 1 231 ? -12.796 9.446 35.131 1.00 83.38 231 THR A O 1
ATOM 1745 N N . GLU A 1 232 ? -12.111 7.761 33.804 1.00 80.31 232 GLU A N 1
ATOM 1746 C CA . GLU A 1 232 ? -12.388 6.652 34.717 1.00 80.31 232 GLU A CA 1
ATOM 1747 C C . GLU A 1 232 ? -11.138 6.152 35.460 1.00 80.31 232 GLU A C 1
ATOM 1749 O O . GLU A 1 232 ? -10.862 4.954 35.499 1.00 80.31 232 GLU A O 1
ATOM 1754 N N . ARG A 1 233 ? -10.377 7.069 36.081 1.00 79.06 233 ARG A N 1
ATOM 1755 C CA . ARG A 1 233 ? -9.159 6.745 36.857 1.00 79.06 233 ARG A CA 1
ATOM 1756 C C . ARG A 1 233 ? -9.375 6.755 38.367 1.00 79.06 233 ARG A C 1
ATOM 1758 O O . ARG A 1 233 ? -10.090 7.606 38.891 1.00 79.06 233 ARG A O 1
ATOM 1765 N N . ALA A 1 234 ? -8.660 5.872 39.065 1.00 72.75 234 ALA A N 1
ATOM 1766 C CA . ALA A 1 234 ? -8.655 5.786 40.531 1.00 72.75 234 ALA A CA 1
ATOM 1767 C C . ALA A 1 234 ? -8.157 7.061 41.238 1.00 72.75 234 ALA A C 1
ATOM 1769 O O . ALA A 1 234 ? -8.581 7.345 42.351 1.00 72.75 234 ALA A O 1
ATOM 1770 N N . ASP A 1 235 ? -7.274 7.827 40.588 1.00 73.19 235 ASP A N 1
ATOM 1771 C CA . ASP A 1 235 ? -6.666 9.064 41.114 1.00 73.19 235 ASP A CA 1
ATOM 1772 C C . ASP A 1 235 ? -7.602 10.291 41.023 1.00 73.19 235 ASP A C 1
ATOM 1774 O O . ASP A 1 235 ? -7.271 11.391 41.453 1.00 73.19 235 ASP A O 1
ATOM 1778 N N . ARG A 1 236 ? -8.804 10.149 40.446 1.00 69.75 236 ARG A N 1
ATOM 1779 C CA . ARG A 1 236 ? -9.767 11.257 40.400 1.00 69.75 236 ARG A CA 1
ATOM 1780 C C . ARG A 1 236 ? -10.719 11.229 41.588 1.00 69.75 236 ARG A C 1
ATOM 1782 O O . ARG A 1 236 ? -11.463 10.270 41.772 1.00 69.75 236 ARG A O 1
ATOM 1789 N N . ASP A 1 237 ? -10.812 12.368 42.278 1.00 61.75 237 ASP A N 1
ATOM 1790 C CA . ASP A 1 237 ? -11.781 12.619 43.360 1.00 61.75 237 ASP A CA 1
ATOM 1791 C C . ASP A 1 237 ? -13.244 12.386 42.936 1.00 61.75 237 ASP A C 1
ATOM 1793 O O . ASP A 1 237 ? -14.106 12.066 43.757 1.00 61.75 237 ASP A O 1
ATOM 1797 N N . ARG A 1 238 ? -13.549 12.559 41.642 1.00 68.19 238 ARG A N 1
ATOM 1798 C CA . ARG A 1 238 ? -14.842 12.223 41.039 1.00 68.19 238 ARG A CA 1
ATOM 1799 C C . ARG A 1 238 ? -14.651 11.558 39.690 1.00 68.19 238 ARG A C 1
ATOM 1801 O O . ARG A 1 238 ? -14.112 12.158 38.762 1.00 68.19 238 ARG A O 1
ATOM 1808 N N . VAL A 1 239 ? -15.190 10.353 39.588 1.00 76.00 239 VAL A N 1
ATOM 1809 C CA . VAL A 1 239 ? -15.284 9.596 38.345 1.00 76.00 239 VAL A CA 1
ATOM 1810 C C . VAL A 1 239 ? -16.589 9.922 37.619 1.00 76.00 239 VAL A C 1
ATOM 1812 O O . VAL A 1 239 ? -17.606 10.169 38.271 1.00 76.00 239 VAL A O 1
ATOM 1815 N N . THR A 1 240 ? -16.562 9.982 36.288 1.00 76.75 240 THR A N 1
ATOM 1816 C CA . THR A 1 240 ? -17.634 10.586 35.478 1.00 76.75 240 THR A CA 1
ATOM 1817 C C . THR A 1 240 ? -18.897 9.727 35.408 1.00 76.75 240 THR A C 1
ATOM 1819 O O . THR A 1 240 ? -20.000 10.260 35.522 1.00 76.75 240 THR A O 1
ATOM 1822 N N . LEU A 1 241 ? -18.759 8.409 35.269 1.00 74.38 241 LEU A N 1
ATOM 1823 C CA . LEU A 1 241 ? -19.874 7.458 35.219 1.00 74.38 241 LEU A CA 1
ATOM 1824 C C . LEU A 1 241 ? -20.346 7.068 36.631 1.00 74.38 241 LEU A C 1
ATOM 1826 O O . LEU A 1 241 ? -21.533 6.826 36.864 1.00 74.38 241 LEU A O 1
ATOM 1830 N N . GLY A 1 242 ? -19.434 7.041 37.606 1.00 73.88 242 GLY A N 1
ATOM 1831 C CA . GLY A 1 242 ? -19.731 6.582 38.965 1.00 73.88 242 GLY A CA 1
ATOM 1832 C C . GLY A 1 242 ? -20.254 5.129 39.020 1.00 73.88 242 GLY A C 1
ATOM 1833 O O . GLY A 1 242 ? -20.394 4.456 37.998 1.00 73.88 242 GLY A O 1
ATOM 1834 N N . PRO A 1 243 ? -20.576 4.601 40.213 1.00 74.56 243 PRO A N 1
ATOM 1835 C CA . PRO A 1 243 ? -20.946 3.189 40.373 1.00 74.56 243 PRO A CA 1
ATOM 1836 C C . PRO A 1 243 ? -22.291 2.815 39.727 1.00 74.56 243 PRO A C 1
ATOM 1838 O O . PRO A 1 243 ? -22.515 1.651 39.414 1.00 74.56 243 PRO A O 1
ATOM 1841 N N . ALA A 1 244 ? -23.189 3.782 39.504 1.00 79.44 244 ALA A N 1
ATOM 1842 C CA . ALA A 1 244 ? -24.507 3.523 38.925 1.00 79.44 244 ALA A CA 1
ATOM 1843 C C . ALA A 1 244 ? -24.502 3.434 37.386 1.00 79.44 244 ALA A C 1
ATOM 1845 O O . ALA A 1 244 ? -25.299 2.679 36.833 1.00 79.44 244 ALA A O 1
ATOM 1846 N N . LEU A 1 245 ? -23.633 4.186 36.690 1.00 80.88 245 LEU A N 1
ATOM 1847 C CA . LEU A 1 245 ? -23.604 4.212 35.217 1.00 80.88 245 LEU A CA 1
ATOM 1848 C C . LEU A 1 245 ? -22.524 3.306 34.613 1.00 80.88 245 LEU A C 1
ATOM 1850 O O . LEU A 1 245 ? -22.579 3.024 33.420 1.00 80.88 245 LEU A O 1
ATOM 1854 N N . ARG A 1 246 ? -21.586 2.795 35.418 1.00 78.69 246 ARG A N 1
ATOM 1855 C CA . ARG A 1 246 ? -20.576 1.826 34.965 1.00 78.69 246 ARG A CA 1
ATOM 1856 C C . ARG A 1 246 ? -21.161 0.516 34.426 1.00 78.69 246 ARG A C 1
ATOM 1858 O O . ARG A 1 246 ? -20.827 0.180 33.293 1.00 78.69 246 ARG A O 1
ATOM 1865 N N . PRO A 1 247 ? -22.057 -0.196 35.142 1.00 82.06 247 PRO A N 1
ATOM 1866 C CA . PRO A 1 247 ? -22.648 -1.427 34.616 1.00 82.06 247 PRO A CA 1
ATOM 1867 C C . PRO A 1 247 ? -23.409 -1.248 33.288 1.00 82.06 247 PRO A C 1
ATOM 1869 O O . PRO A 1 247 ? -23.179 -2.043 32.379 1.00 82.06 247 PRO A O 1
ATOM 1872 N N . PRO A 1 248 ? -24.278 -0.226 33.107 1.00 83.00 248 PRO A N 1
ATOM 1873 C CA . PRO A 1 248 ? -24.956 -0.036 31.826 1.00 83.00 248 PRO A CA 1
ATOM 1874 C C . PRO A 1 248 ? -24.023 0.457 30.712 1.00 83.00 248 PRO A C 1
ATOM 1876 O O . PRO A 1 248 ? -24.274 0.128 29.558 1.00 83.00 248 PRO A O 1
ATOM 1879 N N . ALA A 1 249 ? -22.955 1.204 31.026 1.00 80.19 249 ALA A N 1
ATOM 1880 C CA . ALA A 1 249 ? -21.942 1.578 30.038 1.00 80.19 249 ALA A CA 1
ATOM 1881 C C . ALA A 1 249 ? -21.139 0.357 29.566 1.00 80.19 249 ALA A C 1
ATOM 1883 O O . ALA A 1 249 ? -20.959 0.182 28.368 1.00 80.19 249 ALA A O 1
ATOM 1884 N N . ALA A 1 250 ? -20.734 -0.523 30.487 1.00 81.25 250 ALA A N 1
ATOM 1885 C CA . ALA A 1 250 ? -20.036 -1.762 30.153 1.00 81.25 250 ALA A CA 1
ATOM 1886 C C . ALA A 1 250 ? -20.896 -2.722 29.318 1.00 81.25 250 ALA A C 1
ATOM 1888 O O . ALA A 1 250 ? -20.373 -3.406 28.456 1.00 81.25 250 ALA A O 1
ATOM 1889 N N . ALA A 1 251 ? -22.212 -2.760 29.547 1.00 81.06 251 ALA A N 1
ATOM 1890 C CA . ALA A 1 251 ? -23.132 -3.584 28.760 1.00 81.06 251 ALA A CA 1
ATOM 1891 C C . ALA A 1 251 ? -23.424 -3.030 27.350 1.00 81.06 251 ALA A C 1
ATOM 1893 O O . ALA A 1 251 ? -24.056 -3.718 26.549 1.00 81.06 251 ALA A O 1
ATOM 1894 N N . ALA A 1 252 ? -23.058 -1.773 27.080 1.00 82.31 252 ALA A N 1
ATOM 1895 C CA . ALA A 1 252 ? -23.266 -1.116 25.792 1.00 82.31 252 ALA A CA 1
ATOM 1896 C C . ALA A 1 252 ? -22.041 -1.188 24.862 1.00 82.31 252 ALA A C 1
ATOM 1898 O O . ALA A 1 252 ? -22.185 -0.873 23.678 1.00 82.31 252 ALA A O 1
ATOM 1899 N N . LEU A 1 253 ? -20.874 -1.550 25.406 1.00 80.69 253 LEU A N 1
ATOM 1900 C CA . LEU A 1 253 ? -19.647 -1.858 24.665 1.00 80.69 253 LEU A CA 1
ATOM 1901 C C . LEU A 1 253 ? -19.722 -3.285 24.109 1.00 80.69 253 LEU A C 1
ATOM 1903 O O . LEU A 1 253 ? -19.272 -3.456 22.954 1.00 80.69 253 LEU A O 1
#

Foldseek 3Di:
DDPDDDPCVVCVVVVVVVVVVVVPDDDLCQPLLLVLQLVLLLLLLVLLVVLVVVDDDDPVSLVVSLVVLLVQLPPVSSPPNSVNNSVSNNCLNPVCNPPSPVVSCVVSVVSVVVSVVVLVVCQVDQPLVLVQLVVLLVVLVVLLVQLLLLLLVQLPDPAHAALVSLVVSDDDNVVSLVSNVVSLVSNVSSVVSYPVCPVVVVVNVVSVVSNVVSVVSSVVSVVVSVCCSVQRHRPDPDHDCPPVRSNVVSVVD